Protein AF-A0A952RHU4-F1 (afdb_monomer)

Secondary structure (DSSP, 8-state):
-----------THHHHHHHHHHHHHHHHHGGG---HHHHHHHHHHHHHHHHHHHTT-S-SSHHHHHTTSPP-TTSPTTHHHHHHHHHHHHHHHSPTT--HHHHHHHHHHHHHHHHHHHHHHTTSS-HHHHHHHHHHHHHHHHHHHH-HHHHHHHHHS--SS-SSS-TTT-SS-SPPTT--B-TTSPBPSSPPP---HHHHHHHHHTTT-S--GGGTTPPPPPP----EEE--SSGGG--EEEEEPP-SS-TT--EEEEEEEE-TTS-EEEEEEEGGG--SEETTTTEEPPTTEEEE---TT-SSHHHHHHHH-S--SS-EEEEEEEETT--BPPPPPPEE--HHHHHTTT------

Foldseek 3Di:
DDDDDDDPPDDPVVVVVLVVVLVVVVVVCVV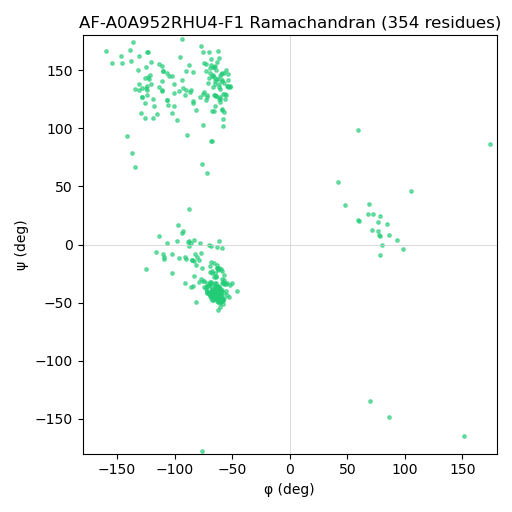VDDDPVVNVVVVVVSVVLVVCVPPPVLPPDLVVQLVPQDQPLVDDPDLVSQLVSQLSSCVRNNDPPQDSLLSSLVSLLVSLLVVQVLCLLLVVDFQQLSVLLNVQSVVLSVVVVVDVVLSCCQRPADDPCSQSAGPVQAPDPNDHRSFRADNNNHGDPDTDDDPGSVVVNVVVVVPPPQFDPQQRNQDFFEAKAQAAKFQDPDLQQFIKGKIFDTDRTGPPWKKKKKKWKADPVRDTDIDIDIQVQWDQPPPPPPDGDDPRMTMHGQGCPDPPVVSVCNSPVDPQFFIKMWMWMATSSRRTYDIHDIDTHHCVSQVVVVDDHDDD

Solvent-accessible surface area (backbone atoms only — not comparable to full-atom values): 20207 Å² total; per-residue (Å²): 142,77,91,87,82,79,76,80,76,87,53,80,67,55,58,59,52,50,50,50,54,53,47,53,49,51,62,63,49,63,82,69,72,72,56,72,69,61,54,53,48,53,50,52,54,52,52,54,52,51,50,48,62,74,68,73,69,56,54,97,41,71,65,69,36,46,72,72,52,74,76,53,70,88,44,67,93,54,73,67,28,52,27,51,37,41,24,48,33,39,70,73,65,44,70,91,85,69,49,74,57,58,32,42,53,54,20,48,44,53,50,51,48,53,54,41,49,45,30,38,76,50,68,77,35,52,51,24,54,45,52,34,26,52,51,33,48,52,52,55,49,49,47,28,74,77,30,68,68,52,34,50,41,70,64,74,45,65,44,88,46,67,66,87,31,37,57,94,63,37,78,36,83,75,46,62,77,86,53,31,38,51,97,41,27,37,72,60,92,71,70,52,94,52,72,57,60,69,59,54,49,57,51,51,70,71,62,76,57,90,51,43,78,43,28,66,88,37,56,65,36,59,74,30,55,47,58,32,51,45,62,58,93,52,59,85,77,12,28,39,38,34,30,37,47,85,78,65,58,41,81,81,33,52,39,36,41,40,34,46,37,35,41,85,88,72,52,65,52,64,40,76,45,48,60,87,66,43,45,79,50,46,81,96,72,86,44,70,58,56,89,68,44,44,32,39,65,39,27,57,83,44,87,49,68,50,42,15,42,69,23,56,57,82,69,72,64,56,34,33,33,28,27,27,34,27,40,29,55,71,40,63,21,51,70,25,66,80,44,57,31,42,67,63,44,24,38,75,73,76,41,88,63,63,94,123

Nearest PDB structures (foldseek):
  5e4e-assembly1_C  TM=6.224E-01  e=5.005E-03  Homo sapiens
  3bpn-assembly1_C  TM=6.081E-01  e=2.240E-02  Homo sapiens
  8avd-assembly1_F  TM=4.837E-01  e=2.115E-02  Mus musculus
  7adi-assembly1_B-2  TM=2.818E-01  e=1.417E-01  Paramagnetospirillum magnetotacticum
  3zrs-assembly1_A  TM=2.241E-01  e=4.740E-02  Paramagnetospirillum magnetotacticum

pLDDT: mean 77.46, std 19.81, range [22.91, 98.31]

Structure (mmCIF, N/CA/C/O backbone):
data_AF-A0A952RHU4-F1
#
_entry.id   AF-A0A952RHU4-F1
#
loop_
_atom_site.group_PDB
_atom_site.id
_atom_site.type_symbol
_atom_site.label_atom_id
_atom_site.label_alt_id
_atom_site.label_comp_id
_atom_site.label_asym_id
_atom_site.label_entity_id
_atom_site.label_seq_id
_atom_site.pdbx_PDB_ins_code
_atom_site.Cartn_x
_atom_site.Cartn_y
_atom_site.Cartn_z
_atom_site.occupancy
_atom_site.B_iso_or_equiv
_atom_site.auth_seq_id
_atom_site.auth_comp_id
_atom_site.auth_asym_id
_atom_site.auth_atom_id
_atom_site.pdbx_PDB_model_num
ATOM 1 N N . MET A 1 1 ? -35.378 19.803 7.972 1.00 26.89 1 MET A N 1
ATOM 2 C CA . MET A 1 1 ? -34.679 21.101 8.090 1.00 26.89 1 MET A CA 1
ATOM 3 C C . MET A 1 1 ? -33.266 20.921 7.575 1.00 26.89 1 MET A C 1
ATOM 5 O O . MET A 1 1 ? -32.398 20.459 8.297 1.00 26.89 1 MET A O 1
ATOM 9 N N . ALA A 1 2 ? -33.115 21.153 6.275 1.00 24.78 2 ALA A N 1
ATOM 10 C CA . ALA A 1 2 ? -31.872 21.085 5.524 1.00 24.78 2 ALA A CA 1
ATOM 11 C C . ALA A 1 2 ? -31.250 22.489 5.427 1.00 24.78 2 ALA A C 1
ATOM 13 O O . ALA A 1 2 ? -31.974 23.471 5.566 1.00 24.78 2 ALA A O 1
ATOM 14 N N . CYS A 1 3 ? -29.952 22.538 5.109 1.00 24.77 3 CYS A N 1
ATOM 15 C CA . CYS A 1 3 ? -29.186 23.710 4.661 1.00 24.77 3 CYS A CA 1
ATOM 16 C C . CYS A 1 3 ? -29.123 24.919 5.610 1.00 24.77 3 CYS A C 1
ATOM 18 O O . CYS A 1 3 ? -29.994 25.778 5.561 1.00 24.77 3 CYS A O 1
ATOM 20 N N . ALA A 1 4 ? -28.028 25.035 6.375 1.00 22.91 4 ALA A N 1
ATOM 21 C CA . ALA A 1 4 ? -27.304 26.295 6.627 1.00 22.91 4 ALA A CA 1
ATOM 22 C C . ALA A 1 4 ? -26.195 26.075 7.674 1.00 22.91 4 ALA A C 1
ATOM 24 O O . ALA A 1 4 ? -26.396 26.321 8.859 1.00 22.91 4 ALA A O 1
ATOM 25 N N . LEU A 1 5 ? -25.007 25.644 7.246 1.00 24.28 5 LEU A N 1
ATOM 26 C CA . LEU A 1 5 ? -23.783 25.963 7.980 1.00 24.28 5 LEU A CA 1
ATOM 27 C C . LEU A 1 5 ? -22.937 26.838 7.063 1.00 24.28 5 LEU A C 1
ATOM 29 O O . LEU A 1 5 ? -22.554 26.464 5.960 1.00 24.28 5 LEU A O 1
ATOM 33 N N . VAL A 1 6 ? -22.832 28.076 7.517 1.00 23.17 6 VAL A N 1
ATOM 34 C CA . VAL A 1 6 ? -22.340 29.269 6.849 1.00 23.17 6 VAL A CA 1
ATOM 35 C C . VAL A 1 6 ? -20.895 29.063 6.397 1.00 23.17 6 VAL A C 1
ATOM 37 O O . VAL A 1 6 ? -19.996 28.953 7.225 1.00 23.17 6 VAL A O 1
ATOM 40 N N . ALA A 1 7 ? -20.665 29.073 5.082 1.00 23.00 7 ALA A N 1
ATOM 41 C CA . ALA A 1 7 ? -19.370 29.453 4.536 1.00 23.00 7 ALA A CA 1
ATOM 42 C C . ALA A 1 7 ? -19.099 30.904 4.975 1.00 23.00 7 ALA A C 1
ATOM 44 O O . ALA A 1 7 ? -19.944 31.771 4.708 1.00 23.00 7 ALA A O 1
ATOM 45 N N . PRO A 1 8 ? -17.990 31.207 5.671 1.00 28.03 8 PRO A N 1
ATOM 46 C CA . PRO A 1 8 ? -17.692 32.582 6.016 1.00 28.03 8 PRO A CA 1
ATOM 47 C C . PRO A 1 8 ? -17.432 33.333 4.710 1.00 28.03 8 PRO A C 1
ATOM 49 O O . PRO A 1 8 ? -16.487 33.044 3.980 1.00 28.03 8 PRO A O 1
ATOM 52 N N . ARG A 1 9 ? -18.303 34.296 4.392 1.00 26.55 9 ARG A N 1
ATOM 53 C CA . ARG A 1 9 ? -18.005 35.311 3.382 1.00 26.55 9 ARG A CA 1
ATOM 54 C C . ARG A 1 9 ? -16.716 35.998 3.829 1.00 26.55 9 ARG A C 1
ATOM 56 O O . ARG A 1 9 ? -16.717 36.645 4.872 1.00 26.55 9 ARG A O 1
ATOM 63 N N . CYS A 1 10 ? -15.633 35.833 3.074 1.00 28.31 10 CYS A N 1
ATOM 64 C CA . CYS A 1 10 ? -14.387 36.560 3.293 1.00 28.31 10 CYS A CA 1
ATOM 65 C C . CYS A 1 10 ? -14.669 38.069 3.207 1.00 28.31 10 CYS A C 1
ATOM 67 O O . CYS A 1 10 ? -14.839 38.612 2.118 1.00 28.31 10 CYS A O 1
ATOM 69 N N . SER A 1 11 ? -14.763 38.742 4.355 1.00 31.52 11 SER A N 1
ATOM 70 C CA . SER A 1 11 ? -14.672 40.199 4.449 1.00 31.52 11 SER A CA 1
ATOM 71 C C . SER A 1 11 ? -13.195 40.594 4.585 1.00 31.52 11 SER A C 1
ATOM 73 O O . SER A 1 11 ? -12.372 39.819 5.081 1.00 31.52 11 SER A O 1
ATOM 75 N N . CYS A 1 12 ? -12.847 41.815 4.169 1.00 33.72 12 CYS A N 1
ATOM 76 C CA . CYS A 1 12 ? -11.486 42.366 4.240 1.00 33.72 12 CYS A CA 1
ATOM 77 C C . CYS A 1 12 ? -10.883 42.437 5.665 1.00 33.72 12 CYS A C 1
ATOM 79 O O . CYS A 1 12 ? -9.719 42.796 5.816 1.00 33.72 12 CYS A O 1
ATOM 81 N N . GLU A 1 13 ? -11.618 42.062 6.717 1.00 36.81 13 GLU A N 1
ATOM 82 C CA . GLU A 1 13 ? -11.078 41.903 8.077 1.00 36.81 13 GLU A CA 1
ATOM 83 C C . GLU A 1 13 ? -10.098 40.715 8.188 1.00 36.81 13 GLU A C 1
ATOM 85 O O . GLU A 1 13 ? -9.183 40.743 9.015 1.00 36.81 13 GLU A O 1
ATOM 90 N N . ALA A 1 14 ? -10.207 39.711 7.306 1.00 43.69 14 ALA A N 1
ATOM 91 C CA . ALA A 1 14 ? -9.306 38.554 7.265 1.00 43.69 14 ALA A CA 1
ATOM 92 C C . ALA A 1 14 ? -7.877 38.900 6.798 1.00 43.69 14 ALA A C 1
ATOM 94 O O . ALA A 1 14 ? -6.925 38.205 7.158 1.00 43.69 14 ALA A O 1
ATOM 95 N N . GLU A 1 15 ? -7.698 39.990 6.044 1.00 39.06 15 GLU A N 1
ATOM 96 C CA . GLU A 1 15 ? -6.378 40.427 5.575 1.00 39.06 15 GLU A CA 1
ATOM 97 C C . GLU A 1 15 ? -5.533 40.991 6.729 1.00 39.06 15 GLU A C 1
ATOM 99 O O . GLU A 1 15 ? -4.351 40.670 6.855 1.00 39.06 15 GLU A O 1
ATOM 104 N N . ASN A 1 16 ? -6.153 41.759 7.631 1.00 43.41 16 ASN A N 1
ATOM 105 C CA . ASN A 1 16 ? -5.493 42.255 8.841 1.00 43.41 16 ASN A CA 1
ATOM 106 C C . ASN A 1 16 ? -5.217 41.121 9.839 1.00 43.41 16 ASN A C 1
ATOM 108 O O . ASN A 1 16 ? -4.155 41.102 10.458 1.00 43.41 16 ASN A O 1
ATOM 112 N N . ALA A 1 17 ? -6.114 40.134 9.942 1.00 45.47 17 ALA A N 1
ATOM 113 C CA . ALA A 1 17 ? -5.900 38.952 10.777 1.00 45.47 17 ALA A CA 1
ATOM 114 C C . ALA A 1 17 ? -4.746 38.067 10.263 1.00 45.47 17 ALA A C 1
ATOM 116 O O . ALA A 1 17 ? -3.900 37.648 11.052 1.00 45.47 17 ALA A O 1
ATOM 117 N N . CYS A 1 18 ? -4.648 37.837 8.947 1.00 41.59 18 CYS A N 1
ATOM 118 C CA . CYS A 1 18 ? -3.522 37.114 8.342 1.00 41.59 18 CYS A CA 1
ATOM 119 C C . CYS A 1 18 ? -2.194 37.862 8.506 1.00 41.59 18 CYS A C 1
ATOM 121 O O . CYS A 1 18 ? -1.186 37.246 8.855 1.00 41.59 18 CYS A O 1
ATOM 123 N N . ARG A 1 19 ? -2.183 39.189 8.316 1.00 45.34 19 ARG A N 1
ATOM 124 C CA . ARG A 1 19 ? -0.990 40.019 8.552 1.00 45.34 19 ARG A CA 1
ATOM 125 C C . ARG A 1 19 ? -0.528 39.942 10.005 1.00 45.34 19 ARG A C 1
ATOM 127 O O . ARG A 1 19 ? 0.671 39.838 10.240 1.00 45.34 19 ARG A O 1
ATOM 134 N N . GLU A 1 20 ? -1.449 39.919 10.966 1.00 48.66 20 GLU A N 1
ATOM 135 C CA . GLU A 1 20 ? -1.093 39.845 12.386 1.00 48.66 20 GLU A CA 1
ATOM 136 C C . GLU A 1 20 ? -0.621 38.441 12.809 1.00 48.66 20 GLU A C 1
ATOM 138 O O . GLU A 1 20 ? 0.272 38.324 13.647 1.00 48.66 20 GLU A O 1
ATOM 143 N N . VAL A 1 21 ? -1.132 37.367 12.193 1.00 50.31 21 VAL A N 1
ATOM 144 C CA . VAL A 1 21 ? -0.627 35.992 12.398 1.00 50.31 21 VAL A CA 1
ATOM 145 C C . VAL A 1 21 ? 0.768 35.810 11.790 1.00 50.31 21 VAL A C 1
ATOM 147 O O . VAL A 1 21 ? 1.651 35.260 12.452 1.00 50.31 21 VAL A O 1
ATOM 150 N N . ALA A 1 22 ? 0.996 36.318 10.575 1.00 47.09 22 ALA A N 1
ATOM 151 C CA . ALA A 1 22 ? 2.312 36.316 9.933 1.00 47.09 22 ALA A CA 1
ATOM 152 C C . ALA A 1 22 ? 3.328 37.147 10.736 1.00 47.09 22 ALA A C 1
ATOM 154 O O . ALA A 1 22 ? 4.449 36.702 10.971 1.00 47.09 22 ALA A O 1
ATOM 155 N N . LYS A 1 23 ? 2.912 38.313 11.244 1.00 45.50 23 LYS A N 1
ATOM 156 C CA . LYS A 1 23 ? 3.723 39.176 12.110 1.00 45.50 23 LYS A CA 1
ATOM 157 C C . LYS A 1 23 ? 4.082 38.503 13.439 1.00 45.50 23 LYS A C 1
ATOM 159 O O . LYS A 1 23 ? 5.249 38.506 13.809 1.00 45.50 23 LYS A O 1
ATOM 164 N N . ARG A 1 24 ? 3.132 37.840 14.110 1.00 51.50 24 ARG A N 1
ATOM 165 C CA . ARG A 1 24 ? 3.396 37.090 15.357 1.00 51.50 24 ARG A CA 1
ATOM 166 C C . ARG A 1 24 ? 4.330 35.894 15.152 1.00 51.50 24 ARG A C 1
ATOM 168 O O . ARG A 1 24 ? 5.119 35.578 16.037 1.00 51.50 24 ARG A O 1
ATOM 175 N N . ARG A 1 25 ? 4.273 35.229 13.992 1.00 47.88 25 ARG A N 1
ATOM 176 C CA . ARG A 1 25 ? 5.221 34.155 13.633 1.00 47.88 25 ARG A CA 1
ATOM 177 C C . ARG A 1 25 ? 6.611 34.693 13.294 1.00 47.88 25 ARG A C 1
ATOM 179 O O . ARG A 1 25 ? 7.596 34.086 13.694 1.00 47.88 25 ARG A O 1
ATOM 186 N N . LEU A 1 26 ? 6.691 35.852 12.641 1.00 41.47 26 LEU A N 1
ATOM 187 C CA . LEU A 1 26 ? 7.935 36.594 12.404 1.00 41.47 26 LEU A CA 1
ATOM 188 C C . LEU A 1 26 ? 8.609 37.046 13.706 1.00 41.47 26 LEU A C 1
ATOM 190 O O . LEU A 1 26 ? 9.823 36.921 13.846 1.00 41.47 26 LEU A O 1
ATOM 194 N N . GLU A 1 27 ? 7.824 37.523 14.672 1.00 44.91 27 GLU A N 1
ATOM 195 C CA . GLU A 1 27 ? 8.304 37.885 16.009 1.00 44.91 27 GLU A CA 1
ATOM 196 C C . GLU A 1 27 ? 8.819 36.653 16.779 1.00 44.91 27 GLU A C 1
ATOM 198 O O . GLU A 1 27 ? 9.845 36.746 17.448 1.00 44.91 27 GLU A O 1
ATOM 203 N N . ALA A 1 28 ? 8.189 35.483 16.609 1.00 42.91 28 ALA A N 1
ATOM 204 C CA . ALA A 1 28 ? 8.627 34.221 17.217 1.00 42.91 28 ALA A CA 1
ATOM 205 C C . ALA A 1 28 ? 9.870 33.585 16.546 1.00 42.91 28 ALA A C 1
ATOM 207 O O . ALA A 1 28 ? 10.670 32.940 17.223 1.00 42.91 28 ALA 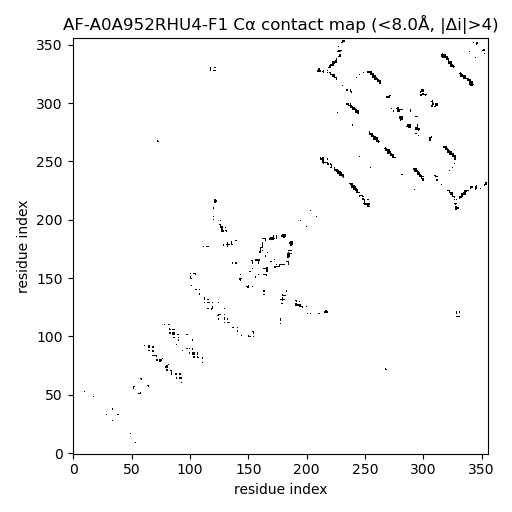A O 1
ATOM 208 N N . ASP A 1 29 ? 10.074 33.767 15.235 1.00 40.16 29 ASP A N 1
ATOM 209 C CA . ASP A 1 29 ? 11.239 33.227 14.504 1.00 40.16 29 ASP A CA 1
ATOM 210 C C . ASP A 1 29 ? 12.502 34.110 14.622 1.00 40.16 29 ASP A C 1
ATOM 212 O O . ASP A 1 29 ? 13.619 33.642 14.369 1.00 40.16 29 ASP A O 1
ATOM 216 N N . CYS A 1 30 ? 12.365 35.360 15.081 1.00 34.88 30 CYS A N 1
ATOM 217 C CA . CYS A 1 30 ? 13.486 36.274 15.342 1.00 34.88 30 CYS A CA 1
ATOM 218 C C . CYS A 1 30 ? 14.454 35.762 16.432 1.00 34.88 30 CYS A C 1
ATOM 220 O O . CYS A 1 30 ? 15.635 36.118 16.429 1.00 34.88 30 CYS A O 1
ATOM 222 N N . GLU A 1 31 ? 14.011 34.862 17.315 1.00 41.09 31 GLU A N 1
ATOM 223 C CA . GLU A 1 31 ? 14.857 34.256 18.354 1.00 41.09 31 GLU A CA 1
ATOM 224 C C . GLU A 1 31 ? 15.769 33.127 17.829 1.00 41.09 31 GLU A C 1
ATOM 226 O O . GLU A 1 31 ? 16.729 32.750 18.502 1.00 41.09 31 GLU A O 1
ATOM 231 N N . ARG A 1 32 ? 15.538 32.611 16.608 1.00 47.47 32 ARG A N 1
ATOM 232 C CA . ARG A 1 32 ? 16.270 31.452 16.042 1.00 47.47 32 ARG A CA 1
ATOM 233 C C . ARG A 1 32 ? 17.290 31.785 14.943 1.00 47.47 32 ARG A C 1
ATOM 235 O O . ARG A 1 32 ? 17.927 30.874 14.421 1.00 47.47 32 ARG A O 1
ATOM 242 N N . ARG A 1 33 ? 17.466 33.068 14.597 1.00 38.97 33 ARG A N 1
ATOM 243 C CA . ARG A 1 33 ? 18.458 33.603 13.626 1.00 38.97 33 ARG A CA 1
ATOM 244 C C . ARG A 1 33 ? 18.652 32.797 12.310 1.00 38.97 33 ARG A C 1
ATOM 246 O O . ARG A 1 33 ? 19.792 32.476 11.965 1.00 38.97 33 ARG A O 1
ATOM 253 N N . PRO A 1 34 ? 17.606 32.490 11.521 1.00 47.72 34 PRO A N 1
ATOM 254 C CA . PRO A 1 34 ? 17.795 32.019 10.145 1.00 47.72 34 PRO A CA 1
ATOM 255 C C . PRO A 1 34 ? 18.348 33.136 9.232 1.00 47.72 34 PRO A C 1
ATOM 257 O O . PRO A 1 34 ? 18.234 34.323 9.542 1.00 47.72 34 PRO A O 1
ATOM 260 N N . SER A 1 35 ? 18.948 32.779 8.087 1.00 47.94 35 SER A N 1
ATOM 261 C CA . SER A 1 35 ? 19.432 33.778 7.117 1.00 47.94 35 SER A CA 1
ATOM 262 C C . SER A 1 35 ? 18.262 34.569 6.507 1.00 47.94 35 SER A C 1
ATOM 264 O O . SER A 1 35 ? 17.195 34.010 6.237 1.00 47.94 35 SER A O 1
ATOM 266 N N . ILE A 1 36 ? 18.479 35.865 6.245 1.00 40.84 36 ILE A N 1
ATOM 267 C CA . ILE A 1 36 ? 17.493 36.792 5.653 1.00 40.84 36 ILE A CA 1
ATOM 268 C C . ILE A 1 36 ? 16.847 36.229 4.375 1.00 40.84 36 ILE A C 1
ATOM 270 O O . ILE A 1 36 ? 15.666 36.455 4.124 1.00 40.84 36 ILE A O 1
ATOM 274 N N . THR A 1 37 ? 17.588 35.445 3.591 1.00 39.44 37 THR A N 1
ATOM 275 C CA . THR A 1 37 ? 17.114 34.854 2.333 1.00 39.44 37 THR A CA 1
ATOM 276 C C . THR A 1 37 ? 16.101 33.727 2.559 1.00 39.44 37 THR A C 1
ATOM 278 O O . THR A 1 37 ? 15.145 33.595 1.798 1.00 39.44 37 THR A O 1
ATOM 281 N N . VAL A 1 38 ? 16.273 32.931 3.620 1.00 51.00 38 VAL A N 1
ATOM 282 C CA . VAL A 1 38 ? 15.351 31.840 3.988 1.00 51.00 38 VAL A CA 1
ATOM 283 C C . VAL A 1 38 ? 14.042 32.407 4.530 1.00 51.00 38 VAL A C 1
ATOM 285 O O . VAL A 1 38 ? 12.963 31.928 4.178 1.00 51.00 38 VAL A O 1
ATOM 288 N N . LEU A 1 39 ? 14.141 33.465 5.339 1.00 43.00 39 LEU A N 1
ATOM 289 C CA . LEU A 1 39 ? 12.987 34.174 5.880 1.00 43.00 39 LEU A CA 1
ATOM 290 C C . LEU A 1 39 ? 12.181 34.847 4.754 1.00 43.00 39 LEU A C 1
ATOM 292 O O . LEU A 1 39 ? 10.971 34.667 4.673 1.00 43.00 39 LEU A O 1
ATOM 296 N N . ALA A 1 40 ? 12.854 35.530 3.821 1.00 39.69 40 ALA A N 1
ATOM 297 C CA . ALA A 1 40 ? 12.210 36.182 2.679 1.00 39.69 40 ALA A CA 1
ATOM 298 C C . ALA A 1 40 ? 11.493 35.193 1.742 1.00 39.69 40 ALA A C 1
ATOM 300 O O . ALA A 1 40 ? 10.404 35.498 1.257 1.00 39.69 40 ALA A O 1
ATOM 301 N N . ARG A 1 41 ? 12.058 33.996 1.518 1.00 50.53 41 ARG A N 1
ATOM 302 C CA . ARG A 1 41 ? 11.418 32.959 0.692 1.00 50.53 41 ARG A CA 1
ATOM 303 C C . ARG A 1 41 ? 10.161 32.394 1.354 1.00 50.53 41 ARG A C 1
ATOM 305 O O . ARG A 1 41 ? 9.134 32.300 0.694 1.00 50.53 41 ARG A O 1
ATOM 312 N N . ARG A 1 42 ? 10.213 32.095 2.657 1.00 49.78 42 ARG A N 1
ATOM 313 C CA . ARG A 1 42 ? 9.041 31.625 3.418 1.00 49.78 42 ARG A CA 1
ATOM 314 C C . ARG A 1 42 ? 7.920 32.657 3.460 1.00 49.78 42 ARG A C 1
ATOM 316 O O . ARG A 1 42 ? 6.763 32.298 3.288 1.00 49.78 42 ARG A O 1
ATOM 323 N N . ILE A 1 43 ? 8.262 33.934 3.629 1.00 47.19 43 ILE A N 1
ATOM 324 C CA . ILE A 1 43 ? 7.283 35.026 3.584 1.00 47.19 43 ILE A CA 1
ATOM 325 C C . ILE A 1 43 ? 6.651 35.117 2.191 1.00 47.19 43 ILE A C 1
ATOM 327 O O . ILE A 1 43 ? 5.439 35.261 2.087 1.00 47.19 43 ILE A O 1
ATOM 331 N N . ALA A 1 44 ? 7.436 35.001 1.116 1.00 47.00 44 ALA A N 1
ATOM 332 C CA . ALA A 1 44 ? 6.902 35.016 -0.246 1.00 47.00 44 ALA A CA 1
ATOM 333 C C . ALA A 1 44 ? 5.978 33.813 -0.530 1.00 47.00 44 ALA A C 1
ATOM 335 O O . ALA A 1 44 ? 4.927 33.987 -1.143 1.00 47.00 44 ALA A O 1
ATOM 336 N N . GLU A 1 45 ? 6.333 32.621 -0.039 1.00 53.56 45 GLU A N 1
ATOM 337 C CA . GLU A 1 45 ? 5.522 31.398 -0.141 1.00 53.56 45 GLU A CA 1
ATOM 338 C C . GLU A 1 45 ? 4.200 31.520 0.649 1.00 53.56 45 GLU A C 1
ATOM 340 O O . GLU A 1 45 ? 3.137 31.206 0.115 1.00 53.56 45 GLU A O 1
ATOM 345 N N . GLU A 1 46 ? 4.228 32.043 1.882 1.00 49.25 46 GLU A N 1
ATOM 346 C CA . GLU A 1 46 ? 3.020 32.250 2.700 1.00 49.25 46 GLU A CA 1
ATOM 347 C C . GLU A 1 46 ? 2.120 33.381 2.166 1.00 49.25 46 GLU A C 1
ATOM 349 O O . GLU A 1 46 ? 0.891 33.279 2.224 1.00 49.25 46 GLU A O 1
ATOM 354 N N . VAL A 1 47 ? 2.702 34.447 1.605 1.00 47.66 47 VAL A N 1
ATOM 355 C CA . VAL A 1 47 ? 1.948 35.556 0.996 1.00 47.66 47 VAL A CA 1
ATOM 356 C C . VAL A 1 47 ? 1.244 35.107 -0.285 1.00 47.66 47 VAL A C 1
ATOM 358 O O . VAL A 1 47 ? 0.082 35.463 -0.488 1.00 47.66 47 VAL A O 1
ATOM 361 N N . GLU A 1 48 ? 1.888 34.294 -1.126 1.00 49.31 48 GLU A N 1
ATOM 362 C CA . GLU A 1 48 ? 1.253 33.756 -2.336 1.00 49.31 48 GLU A CA 1
ATOM 363 C C . GLU A 1 48 ? 0.188 32.693 -1.992 1.00 49.31 48 GLU A C 1
ATOM 365 O O . GLU A 1 48 ? -0.878 32.661 -2.610 1.00 49.31 48 GLU A O 1
ATOM 370 N N . HIS A 1 49 ? 0.397 31.912 -0.923 1.00 47.09 49 HIS A N 1
ATOM 371 C CA . HIS A 1 49 ? -0.609 31.005 -0.358 1.00 47.09 49 HIS A CA 1
ATOM 372 C C . HIS A 1 49 ? -1.864 31.759 0.127 1.00 47.09 49 HIS A C 1
ATOM 374 O O . HIS A 1 49 ? -2.985 31.398 -0.237 1.00 47.09 49 HIS A O 1
ATOM 380 N N . CYS A 1 50 ? -1.698 32.874 0.849 1.00 40.19 50 CYS A N 1
ATOM 381 C CA . CYS A 1 50 ? -2.817 33.737 1.257 1.00 40.19 50 CYS A CA 1
ATOM 382 C C . CYS A 1 50 ? -3.534 34.380 0.057 1.00 40.19 50 CYS A C 1
ATOM 384 O O . CYS A 1 50 ? -4.749 34.585 0.077 1.00 40.19 50 CYS A O 1
ATOM 386 N N . ARG A 1 51 ? -2.799 34.680 -1.019 1.00 42.66 51 ARG A N 1
ATOM 387 C CA . ARG A 1 51 ? -3.343 35.301 -2.234 1.00 42.66 51 ARG A CA 1
ATOM 388 C C . ARG A 1 51 ? -4.301 34.383 -2.993 1.00 42.66 51 ARG A C 1
ATOM 390 O O . ARG A 1 51 ? -5.270 34.880 -3.565 1.00 42.66 51 ARG A O 1
ATOM 397 N N . HIS A 1 52 ? -4.058 33.072 -2.983 1.00 45.88 52 HIS A N 1
ATOM 398 C CA . HIS A 1 52 ? -4.953 32.084 -3.592 1.00 45.88 52 HIS A CA 1
ATOM 399 C C . HIS A 1 52 ? -6.242 31.874 -2.794 1.00 45.88 52 HIS A C 1
ATOM 401 O O . HIS A 1 52 ? -7.313 31.776 -3.391 1.00 45.88 52 HIS A O 1
ATOM 407 N N . VAL A 1 53 ? -6.160 31.882 -1.463 1.00 43.00 53 VAL A N 1
ATOM 408 C CA . VAL A 1 53 ? -7.329 31.743 -0.580 1.00 43.00 53 VAL A CA 1
ATOM 409 C C . VAL A 1 53 ? -8.257 32.964 -0.684 1.00 43.00 53 VAL A C 1
ATOM 411 O O . VAL A 1 53 ? -9.476 32.816 -0.721 1.00 43.00 53 VAL A O 1
ATOM 414 N N . CYS A 1 54 ? -7.703 34.176 -0.810 1.00 37.34 54 CYS A N 1
ATOM 415 C CA . CYS A 1 54 ? -8.482 35.421 -0.806 1.00 37.34 54 CYS A CA 1
ATOM 416 C C . CYS A 1 54 ? -9.073 35.838 -2.168 1.00 37.34 54 CYS A C 1
ATOM 418 O O . CYS A 1 54 ? -9.927 36.722 -2.204 1.00 37.34 54 CYS A O 1
ATOM 420 N N . LYS A 1 55 ? -8.651 35.241 -3.292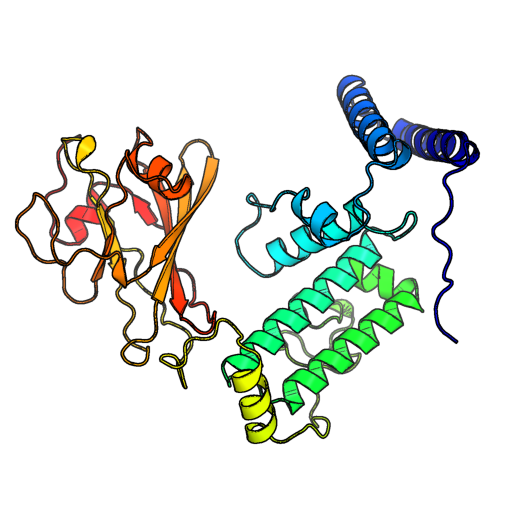 1.00 38.84 55 LYS A N 1
ATOM 421 C CA . LYS A 1 55 ? -9.134 35.615 -4.639 1.00 38.84 55 LYS A CA 1
ATOM 422 C C . LYS A 1 55 ? -10.432 34.931 -5.085 1.00 38.84 55 LYS A C 1
ATOM 424 O O . LYS A 1 55 ? -10.894 35.200 -6.186 1.00 38.84 55 LYS A O 1
ATOM 429 N N . GLY A 1 56 ? -11.041 34.089 -4.248 1.00 41.03 56 GLY A N 1
ATOM 430 C CA . GLY A 1 56 ? -12.273 33.378 -4.616 1.00 41.03 56 GLY A CA 1
ATOM 431 C C . GLY A 1 56 ? -12.059 32.190 -5.563 1.00 41.03 56 GLY A C 1
ATOM 432 O O . GLY A 1 56 ? -13.036 31.639 -6.054 1.00 41.03 56 GLY A O 1
ATOM 433 N N . ASP A 1 57 ? -10.808 31.761 -5.765 1.00 42.06 57 ASP A N 1
ATOM 434 C CA . ASP A 1 57 ? -10.436 30.553 -6.524 1.00 42.06 57 ASP A CA 1
ATOM 435 C C . ASP A 1 57 ? -10.284 29.307 -5.627 1.00 42.06 57 ASP A C 1
ATOM 437 O O . ASP A 1 57 ? -9.746 28.279 -6.062 1.00 42.06 57 ASP A O 1
ATOM 441 N N . ALA A 1 58 ? -10.722 29.386 -4.363 1.00 45.09 58 ALA A N 1
ATOM 442 C CA . ALA A 1 58 ? -10.870 28.206 -3.523 1.00 45.09 58 ALA A CA 1
ATOM 443 C C . ALA A 1 58 ? -11.853 27.269 -4.241 1.00 45.09 58 ALA A C 1
ATOM 445 O O . ALA A 1 58 ? -12.996 27.674 -4.474 1.00 45.09 58 ALA A O 1
ATOM 446 N N . PRO A 1 59 ? -11.428 26.066 -4.663 1.00 46.22 59 PRO A N 1
ATOM 447 C CA . PRO A 1 59 ? -12.316 25.168 -5.375 1.00 46.22 59 PRO A CA 1
ATOM 448 C C . PRO A 1 59 ? -13.539 24.926 -4.498 1.00 46.22 59 PRO A C 1
ATOM 450 O O . PRO A 1 59 ? -13.404 24.549 -3.338 1.00 46.22 59 PRO A O 1
ATOM 453 N N . SER A 1 60 ? -14.732 25.172 -5.036 1.00 52.22 60 SER A N 1
ATOM 454 C CA . SER A 1 60 ? -15.998 24.969 -4.322 1.00 52.22 60 SER A CA 1
ATOM 455 C C . SER A 1 60 ? -16.247 23.504 -3.941 1.00 52.22 60 SER A C 1
ATOM 457 O O . SER A 1 60 ? -17.261 23.200 -3.320 1.00 52.22 60 SER A O 1
ATOM 459 N N . ASP A 1 61 ? -15.340 22.612 -4.337 1.00 67.88 61 ASP A N 1
ATOM 460 C CA . ASP A 1 61 ? -15.362 21.182 -4.108 1.00 67.88 61 ASP A CA 1
ATOM 461 C C . ASP A 1 61 ? -13.975 20.699 -3.649 1.00 67.88 61 ASP A C 1
ATOM 463 O O . ASP A 1 61 ? -12.942 21.060 -4.224 1.00 67.88 61 ASP A O 1
ATOM 467 N N . LEU A 1 62 ? -13.972 19.868 -2.606 1.00 67.00 62 LEU A N 1
ATOM 468 C CA . LEU A 1 62 ? -12.785 19.267 -2.007 1.00 67.00 62 LEU A CA 1
ATOM 469 C C . LEU A 1 62 ? -11.982 18.467 -3.040 1.00 67.00 62 LEU A C 1
ATOM 471 O O . LEU A 1 62 ? -10.755 18.471 -2.984 1.00 67.00 62 LEU A O 1
ATOM 475 N N . GLU A 1 63 ? -12.656 17.838 -4.006 1.00 66.50 63 GLU A N 1
ATOM 476 C CA . GLU A 1 63 ? -12.014 17.054 -5.066 1.00 66.50 63 GLU A CA 1
ATOM 477 C C . GLU A 1 63 ? -11.107 17.923 -5.953 1.00 66.50 63 GLU A C 1
ATOM 479 O O . GLU A 1 63 ? -9.926 17.622 -6.144 1.00 66.50 63 GLU A O 1
ATOM 484 N N . ALA A 1 64 ? -11.617 19.066 -6.416 1.00 70.19 64 ALA A N 1
ATOM 485 C CA . ALA A 1 64 ? -10.862 20.018 -7.231 1.00 70.19 64 ALA A CA 1
ATOM 486 C C . ALA A 1 64 ? -9.743 20.736 -6.448 1.00 70.19 64 ALA A C 1
ATOM 488 O O . ALA A 1 64 ? -8.825 21.310 -7.039 1.00 70.19 64 ALA A O 1
ATOM 489 N N . CYS A 1 65 ? -9.813 20.729 -5.115 1.00 74.88 65 CYS A N 1
ATOM 490 C CA . CYS A 1 65 ? -8.725 21.186 -4.260 1.00 74.88 65 CYS A CA 1
ATOM 491 C C . CYS A 1 65 ? -7.653 20.111 -4.080 1.00 74.88 65 CYS A C 1
ATOM 493 O O . CYS A 1 65 ? -6.475 20.379 -4.324 1.00 74.88 65 CYS A O 1
ATOM 495 N N . ALA A 1 66 ? -8.050 18.886 -3.731 1.00 75.25 66 ALA A N 1
ATOM 496 C CA . ALA A 1 66 ? -7.141 17.759 -3.558 1.00 75.25 66 ALA A CA 1
ATOM 497 C C . ALA A 1 66 ? -6.347 17.462 -4.842 1.00 75.25 66 ALA A C 1
ATOM 499 O O . ALA A 1 66 ? -5.164 17.136 -4.767 1.00 75.25 66 ALA A O 1
ATOM 500 N N . SER A 1 67 ? -6.940 17.681 -6.023 1.00 75.00 67 SER A N 1
ATOM 501 C CA . SER A 1 67 ? -6.253 17.521 -7.313 1.00 75.00 67 SER A CA 1
ATOM 502 C C . SER A 1 67 ? -5.071 18.479 -7.521 1.00 75.00 67 SER A C 1
ATOM 504 O O . SER A 1 67 ? -4.255 18.255 -8.413 1.00 75.00 67 SER A O 1
ATOM 506 N N . LYS A 1 68 ? -4.979 19.564 -6.741 1.00 79.81 68 LYS A N 1
ATOM 507 C CA . LYS A 1 68 ? -3.860 20.521 -6.771 1.00 79.81 68 LYS A CA 1
ATOM 508 C C . LYS A 1 68 ? -2.746 20.156 -5.785 1.00 79.81 68 LYS A C 1
ATOM 510 O O . LYS A 1 68 ? -1.673 20.754 -5.844 1.00 79.81 68 LYS A O 1
ATOM 515 N N . VAL A 1 69 ? -2.984 19.203 -4.885 1.00 78.88 69 VAL A N 1
ATOM 516 C CA . VAL A 1 69 ? -2.013 18.784 -3.871 1.00 78.88 69 VAL A CA 1
ATOM 517 C C . VAL A 1 69 ? -1.060 17.757 -4.488 1.00 78.88 69 VAL A C 1
ATOM 519 O O . VAL A 1 69 ? -1.517 16.719 -4.976 1.00 78.88 69 VAL A O 1
ATOM 522 N N . PRO A 1 70 ? 0.260 18.011 -4.496 1.00 79.06 70 PRO A N 1
ATOM 523 C CA . PRO A 1 70 ? 1.219 17.074 -5.059 1.00 79.06 70 PRO A CA 1
ATOM 524 C C . PRO A 1 70 ? 1.352 15.824 -4.183 1.00 79.06 70 PRO A C 1
ATOM 526 O O . PRO A 1 70 ? 1.357 15.891 -2.955 1.00 79.06 70 PRO A O 1
ATOM 529 N N . ILE A 1 71 ? 1.516 14.668 -4.824 1.00 77.75 71 ILE A N 1
ATOM 530 C CA . ILE A 1 71 ? 1.828 13.415 -4.131 1.00 77.75 71 ILE A CA 1
ATOM 531 C C . ILE A 1 71 ? 3.273 13.476 -3.615 1.00 77.75 71 ILE A C 1
ATOM 533 O O . ILE A 1 71 ? 4.178 13.896 -4.335 1.00 77.75 71 ILE A O 1
ATOM 537 N N . ARG A 1 72 ? 3.500 12.991 -2.389 1.00 78.50 72 ARG A N 1
ATOM 538 C CA . ARG A 1 72 ? 4.806 12.954 -1.706 1.00 78.50 72 ARG A CA 1
ATOM 539 C C . ARG A 1 72 ? 5.718 11.850 -2.238 1.00 78.50 72 ARG A C 1
ATOM 541 O O . ARG A 1 72 ? 5.944 10.828 -1.589 1.00 78.50 72 ARG A O 1
ATOM 548 N N . THR A 1 73 ? 6.192 12.017 -3.469 1.00 78.56 73 THR A N 1
ATOM 549 C CA . THR A 1 73 ? 7.016 11.024 -4.176 1.00 78.56 73 THR A CA 1
ATOM 550 C C . THR A 1 73 ? 8.363 10.750 -3.510 1.00 78.56 73 THR A C 1
ATOM 552 O O . THR A 1 73 ? 8.940 9.694 -3.744 1.00 78.56 73 THR A O 1
ATOM 555 N N . GLU A 1 74 ? 8.846 11.661 -2.669 1.00 82.94 74 GLU A N 1
ATOM 556 C CA . GLU A 1 74 ? 10.084 11.519 -1.905 1.00 82.94 74 GLU A CA 1
ATOM 557 C C . GLU A 1 74 ? 9.965 10.582 -0.690 1.00 82.94 74 GLU A C 1
ATOM 559 O O . GLU A 1 74 ? 10.973 10.067 -0.213 1.00 82.94 74 GLU A O 1
ATOM 564 N N . LEU A 1 75 ? 8.750 10.326 -0.192 1.00 75.81 75 LEU A N 1
ATOM 565 C CA . LEU A 1 75 ? 8.512 9.319 0.849 1.00 75.81 75 LEU A CA 1
ATOM 566 C C . LEU A 1 75 ? 8.368 7.938 0.208 1.00 75.81 75 LEU A C 1
ATOM 568 O O . LEU A 1 75 ? 7.822 7.873 -0.885 1.00 75.81 75 LEU A O 1
ATOM 572 N N . PRO A 1 76 ? 8.755 6.815 0.834 1.00 75.94 76 PRO A N 1
ATOM 573 C CA . PRO A 1 76 ? 8.506 5.477 0.289 1.00 75.94 76 PRO A CA 1
ATOM 574 C C . PRO A 1 76 ? 7.012 5.186 0.085 1.00 75.94 76 PRO A C 1
ATOM 576 O O . PRO A 1 76 ? 6.169 5.633 0.857 1.00 75.94 76 PRO A O 1
ATOM 579 N N . ALA A 1 77 ? 6.659 4.402 -0.937 1.00 70.12 77 ALA A N 1
ATOM 580 C CA . ALA A 1 77 ? 5.264 4.027 -1.163 1.00 70.12 77 ALA A CA 1
ATOM 581 C C . ALA A 1 77 ? 4.737 3.175 0.002 1.00 70.12 77 ALA A C 1
ATOM 583 O O . ALA A 1 77 ? 5.321 2.139 0.326 1.00 70.12 77 ALA A O 1
ATOM 584 N N . GLY A 1 78 ? 3.605 3.566 0.587 1.00 78.69 78 GLY A N 1
ATOM 585 C CA . GLY A 1 78 ? 3.001 2.861 1.714 1.00 78.69 78 GLY A CA 1
ATOM 586 C C . GLY A 1 78 ? 2.193 3.785 2.620 1.00 78.69 78 GLY A C 1
ATOM 587 O O . GLY A 1 78 ? 1.874 4.913 2.246 1.00 78.69 78 GLY A O 1
ATOM 588 N N . LYS A 1 79 ? 1.889 3.283 3.822 1.00 84.94 79 LYS A N 1
ATOM 589 C CA . LYS A 1 79 ? 1.040 3.933 4.832 1.00 84.94 79 LYS A CA 1
ATOM 590 C C . LYS A 1 79 ? 1.492 5.362 5.151 1.00 84.94 79 LYS A C 1
ATOM 592 O O . LYS A 1 79 ? 0.676 6.272 5.176 1.00 84.94 79 LYS A O 1
ATOM 597 N N . GLU A 1 80 ? 2.794 5.575 5.331 1.00 88.38 80 GLU A N 1
ATOM 598 C CA . GLU A 1 80 ? 3.345 6.884 5.698 1.00 88.38 80 GLU A CA 1
ATOM 599 C C . GLU A 1 80 ? 3.200 7.937 4.590 1.00 88.38 80 GLU A C 1
ATOM 601 O O . GLU A 1 80 ? 2.805 9.067 4.873 1.00 88.38 80 GLU A O 1
ATOM 606 N N . ARG A 1 81 ? 3.441 7.565 3.323 1.00 89.25 81 ARG A N 1
ATOM 607 C CA . ARG A 1 81 ? 3.215 8.462 2.179 1.00 89.25 81 ARG A CA 1
ATOM 608 C C . ARG A 1 81 ? 1.744 8.849 2.062 1.00 89.25 81 ARG A C 1
ATOM 610 O O . ARG A 1 81 ? 1.454 10.010 1.801 1.00 89.25 81 ARG A O 1
ATOM 617 N N . GLU A 1 82 ? 0.836 7.899 2.272 1.00 89.50 82 GLU A N 1
ATOM 618 C CA . GLU A 1 82 ? -0.604 8.163 2.220 1.00 89.50 82 GLU A CA 1
ATOM 619 C C . GLU A 1 82 ? -1.046 9.099 3.355 1.00 89.50 82 GLU A C 1
ATOM 621 O O . GLU A 1 82 ? -1.762 10.067 3.114 1.00 89.50 82 GLU A O 1
ATOM 626 N N . ILE A 1 83 ? -0.553 8.878 4.581 1.00 91.56 83 ILE A N 1
ATOM 627 C CA . ILE A 1 83 ? -0.803 9.785 5.710 1.00 91.56 83 ILE A CA 1
ATOM 628 C C . ILE A 1 83 ? -0.295 11.189 5.376 1.00 91.56 83 ILE A C 1
ATOM 630 O O . ILE A 1 83 ? -1.024 12.158 5.562 1.00 91.56 83 ILE A O 1
ATOM 634 N N . ALA A 1 84 ? 0.936 11.313 4.872 1.00 90.94 84 ALA A N 1
ATOM 635 C CA . ALA A 1 84 ? 1.511 12.605 4.511 1.00 90.94 84 ALA A CA 1
ATOM 636 C C . ALA A 1 84 ? 0.699 13.310 3.415 1.00 90.94 84 ALA A C 1
ATOM 638 O O . ALA A 1 84 ? 0.418 14.499 3.532 1.00 90.94 84 ALA A O 1
ATOM 639 N N . TYR A 1 85 ? 0.257 12.570 2.396 1.00 89.69 85 TYR A N 1
ATOM 640 C CA . TYR A 1 85 ? -0.584 13.110 1.332 1.00 89.69 85 TYR A CA 1
ATOM 641 C C . TYR A 1 85 ? -1.929 13.625 1.864 1.00 89.69 85 TYR A C 1
ATOM 643 O O . TYR A 1 85 ? -2.337 14.740 1.544 1.00 89.69 85 TYR A O 1
ATOM 651 N N . GLN A 1 86 ? -2.588 12.872 2.748 1.00 90.25 86 GLN A N 1
ATOM 652 C CA . GLN A 1 86 ? -3.835 13.319 3.371 1.00 90.25 86 GLN A CA 1
ATOM 653 C C . GLN A 1 86 ? -3.642 14.494 4.336 1.00 90.25 86 GLN A C 1
ATOM 655 O O . GLN A 1 86 ? -4.517 15.355 4.424 1.00 90.25 86 GLN A O 1
ATOM 660 N N . VAL A 1 87 ? -2.499 14.579 5.024 1.00 90.31 87 VAL A N 1
ATOM 661 C CA . VAL A 1 87 ? -2.129 15.764 5.815 1.00 90.31 87 VAL A CA 1
ATOM 662 C C . VAL A 1 87 ? -1.992 16.989 4.919 1.00 90.31 87 VAL A C 1
ATOM 664 O O . VAL A 1 87 ? -2.505 18.049 5.270 1.00 90.31 87 VAL A O 1
ATOM 667 N N . ASP A 1 88 ? -1.345 16.855 3.763 1.00 88.12 88 ASP A N 1
ATOM 668 C CA . ASP A 1 88 ? -1.186 17.959 2.819 1.00 88.12 88 ASP A CA 1
ATOM 669 C C . ASP A 1 88 ? -2.537 18.396 2.235 1.00 88.12 88 ASP A C 1
ATOM 671 O O . ASP A 1 88 ? -2.798 19.596 2.165 1.00 88.12 88 ASP A O 1
ATOM 675 N N . ILE A 1 89 ? -3.447 17.456 1.940 1.00 85.56 89 ILE A N 1
ATOM 676 C CA . ILE A 1 89 ? -4.842 17.777 1.594 1.00 85.56 89 ILE A CA 1
ATOM 677 C C . ILE A 1 89 ? -5.530 18.520 2.741 1.00 85.56 89 ILE A C 1
ATOM 679 O O . ILE A 1 89 ? -6.133 19.562 2.509 1.00 85.56 89 ILE A O 1
ATOM 683 N N . GLY A 1 90 ? -5.428 18.039 3.981 1.00 84.44 90 GLY A N 1
ATOM 684 C CA . GLY A 1 90 ? -6.042 18.694 5.139 1.00 84.44 90 GLY A CA 1
ATOM 685 C C . GLY A 1 90 ? -5.489 20.097 5.403 1.00 84.44 90 GLY A C 1
ATOM 686 O O . GLY A 1 90 ? -6.237 21.000 5.765 1.00 84.44 90 GLY A O 1
ATOM 687 N N . ASN A 1 91 ? -4.192 20.312 5.184 1.00 83.19 91 ASN A N 1
ATOM 688 C CA . ASN A 1 91 ? -3.553 21.618 5.347 1.00 83.19 91 ASN A CA 1
ATOM 689 C C . ASN A 1 91 ? -3.899 22.581 4.204 1.00 83.19 91 ASN A C 1
ATOM 691 O O . ASN A 1 91 ? -4.035 23.777 4.442 1.00 83.19 91 ASN A O 1
ATOM 695 N N . TYR A 1 92 ? -4.013 22.074 2.975 1.00 81.62 92 TYR A N 1
ATOM 696 C CA . TYR A 1 92 ? -4.244 22.890 1.783 1.00 81.62 92 TYR A CA 1
ATOM 697 C C . TYR A 1 92 ? -5.731 23.176 1.534 1.00 81.62 92 TYR A C 1
ATOM 699 O O . TYR A 1 92 ? -6.087 24.273 1.110 1.00 81.62 92 TYR A O 1
ATOM 707 N N . CYS A 1 93 ? -6.598 22.202 1.812 1.00 81.62 93 CYS A N 1
ATOM 708 C CA . CYS A 1 93 ? -8.034 22.247 1.528 1.00 81.62 93 CYS A CA 1
ATOM 709 C C . CYS A 1 93 ? -8.913 22.385 2.776 1.00 81.62 93 CYS A C 1
ATOM 711 O O . CYS A 1 93 ? -10.123 22.573 2.649 1.00 81.62 93 CYS A O 1
ATOM 713 N N . GLY A 1 94 ? -8.346 22.241 3.976 1.00 71.75 94 GLY A N 1
ATOM 714 C CA . GLY A 1 94 ? -9.091 22.310 5.230 1.00 71.75 94 GLY A CA 1
ATOM 715 C C . GLY A 1 94 ? -9.479 23.730 5.642 1.00 71.75 94 GLY A C 1
ATOM 716 O O . GLY A 1 94 ? -8.969 24.729 5.134 1.00 71.75 94 GLY A O 1
ATOM 717 N N . ALA A 1 95 ? -10.395 23.819 6.609 1.00 64.75 95 ALA A N 1
ATOM 718 C CA . ALA A 1 95 ? -10.800 25.093 7.190 1.00 64.75 95 ALA A CA 1
ATOM 719 C C . ALA A 1 95 ? -9.641 25.749 7.977 1.00 64.75 95 ALA A C 1
ATOM 721 O O . ALA A 1 95 ? -8.868 25.044 8.637 1.00 64.75 95 ALA A O 1
ATOM 722 N N . PRO A 1 96 ? -9.534 27.092 7.982 1.00 61.53 96 PRO A N 1
ATOM 723 C CA . PRO A 1 96 ? -8.555 27.797 8.805 1.00 61.53 96 PRO A CA 1
ATOM 724 C C . PRO A 1 96 ? -8.677 27.410 10.286 1.00 61.53 96 PRO A C 1
ATOM 726 O O . PRO A 1 96 ? -9.778 27.364 10.830 1.00 61.53 96 PRO A O 1
ATOM 729 N N . GLY A 1 97 ? -7.544 27.172 10.953 1.00 65.62 97 GLY A N 1
ATOM 730 C CA . GLY A 1 97 ? -7.491 26.909 12.398 1.00 65.62 97 GLY A CA 1
ATOM 731 C C . GLY A 1 97 ? -7.411 25.436 12.809 1.00 65.62 97 GLY A C 1
ATOM 732 O O . GLY A 1 97 ? -7.229 25.163 13.995 1.00 65.62 97 GLY A O 1
ATOM 733 N N . VAL A 1 98 ? -7.470 24.485 11.870 1.00 70.19 98 VAL A N 1
ATOM 734 C CA . VAL A 1 98 ? -7.166 23.077 12.174 1.00 70.19 98 VAL A CA 1
ATOM 735 C C . VAL A 1 98 ? -5.661 22.919 12.395 1.00 70.19 98 VAL A C 1
ATOM 737 O O . VAL A 1 98 ? -4.844 23.376 11.594 1.00 70.19 98 VAL A O 1
ATOM 740 N N . SER A 1 99 ? -5.270 22.297 13.510 1.00 79.75 99 SER A N 1
ATOM 741 C CA . SER A 1 99 ? -3.854 22.089 13.813 1.00 79.75 99 SER A CA 1
ATOM 742 C C . SER A 1 99 ? -3.246 21.011 12.906 1.00 79.75 99 SER A C 1
ATOM 744 O O . SER A 1 99 ? -3.913 20.042 12.543 1.00 79.75 99 SER A O 1
ATOM 746 N N . SER A 1 100 ? -1.948 21.128 12.600 1.00 81.75 100 SER A N 1
ATOM 747 C CA . SER A 1 100 ? -1.209 20.086 11.861 1.00 81.75 100 SER A CA 1
ATOM 748 C C . SER A 1 100 ? -1.306 18.713 12.551 1.00 81.75 100 SER A C 1
ATOM 750 O O . SER A 1 100 ? -1.437 17.684 11.892 1.00 81.75 100 SER A O 1
ATOM 752 N N . CYS A 1 101 ? -1.349 18.701 13.889 1.00 87.69 101 CYS A N 1
ATOM 753 C CA . CYS A 1 101 ? -1.578 17.496 14.685 1.00 87.69 101 CYS A CA 1
ATOM 754 C C . CYS A 1 101 ? -2.958 16.879 14.409 1.00 87.69 101 CYS A C 1
ATOM 756 O O . CYS A 1 101 ? -3.046 15.696 14.089 1.00 87.69 101 CYS A O 1
ATOM 758 N N . SER A 1 102 ? -4.026 17.678 14.451 1.00 87.19 102 SER A N 1
ATOM 759 C CA . SER A 1 102 ? -5.390 17.219 14.160 1.00 87.19 102 SER A CA 1
ATOM 760 C C . SER A 1 102 ? -5.497 16.637 12.748 1.00 87.19 102 SER A C 1
ATOM 762 O O . SER A 1 102 ? -6.000 15.527 12.584 1.00 87.19 102 SER A O 1
ATOM 764 N N . ASN A 1 103 ? -4.938 17.324 11.744 1.00 88.62 103 ASN A N 1
ATOM 765 C CA . ASN A 1 103 ? -4.885 16.820 10.368 1.00 88.62 103 ASN A CA 1
ATOM 766 C C . ASN A 1 103 ? -4.126 15.491 10.271 1.00 88.62 103 ASN A C 1
ATOM 768 O O . ASN A 1 103 ? -4.566 14.583 9.568 1.00 88.62 103 ASN A O 1
ATOM 772 N N . ARG A 1 104 ? -3.025 15.332 11.016 1.00 91.75 104 ARG A N 1
ATOM 773 C CA . ARG A 1 104 ? -2.268 14.074 11.063 1.00 91.75 104 ARG A CA 1
ATOM 774 C C . ARG A 1 104 ? -3.065 12.930 11.674 1.00 91.75 104 ARG A C 1
ATOM 776 O O . ARG A 1 104 ? -3.017 11.827 11.139 1.00 91.75 104 ARG A O 1
ATOM 783 N N . LEU A 1 105 ? -3.797 13.166 12.760 1.00 93.19 105 LEU A N 1
ATOM 784 C CA . LEU A 1 105 ? -4.630 12.130 13.376 1.00 93.19 105 LEU A CA 1
ATOM 785 C C . LEU A 1 105 ? -5.781 11.722 12.446 1.00 93.19 105 LEU A C 1
ATOM 787 O O . LEU A 1 105 ? -5.979 10.533 12.210 1.00 93.19 105 LEU A O 1
ATOM 791 N N . ILE A 1 106 ? -6.474 12.685 11.836 1.00 91.44 106 ILE A N 1
ATOM 792 C CA . ILE A 1 106 ? -7.531 12.407 10.850 1.00 91.44 106 ILE A CA 1
ATOM 793 C C . ILE A 1 106 ? -6.975 11.598 9.669 1.00 91.44 106 ILE A C 1
ATOM 795 O O . ILE A 1 106 ? -7.545 10.570 9.305 1.00 91.44 106 ILE A O 1
ATOM 799 N N . ALA A 1 107 ? -5.827 12.008 9.120 1.00 92.25 107 ALA A N 1
ATOM 800 C CA . ALA A 1 107 ? -5.150 11.289 8.045 1.00 92.25 107 ALA A CA 1
ATOM 801 C C . ALA A 1 107 ? -4.813 9.844 8.445 1.00 92.25 107 ALA A C 1
ATOM 803 O O . ALA A 1 107 ? -5.144 8.914 7.714 1.00 92.25 107 ALA A O 1
ATOM 804 N N . ARG A 1 108 ? -4.227 9.622 9.632 1.00 94.75 108 ARG A N 1
ATOM 805 C CA . ARG A 1 108 ? -3.967 8.265 10.151 1.00 94.75 108 ARG A CA 1
ATOM 806 C C . ARG A 1 108 ? -5.243 7.420 10.187 1.00 94.75 108 ARG A C 1
ATOM 808 O O . ARG A 1 108 ? -5.207 6.266 9.768 1.00 94.75 108 ARG A O 1
ATOM 815 N N . ALA A 1 109 ? -6.361 7.988 10.643 1.00 95.12 109 ALA A N 1
ATOM 816 C CA . ALA A 1 109 ? -7.614 7.250 10.799 1.00 95.12 109 ALA A CA 1
ATOM 817 C C . ALA A 1 109 ? -8.189 6.851 9.439 1.00 95.12 109 ALA A C 1
ATOM 819 O O . ALA A 1 109 ? -8.541 5.695 9.228 1.00 95.12 109 ALA A O 1
ATOM 820 N N . ASN A 1 110 ? -8.216 7.788 8.495 1.00 92.12 110 ASN A N 1
ATOM 821 C CA . ASN A 1 110 ? -8.685 7.550 7.134 1.00 92.12 110 ASN A CA 1
ATOM 822 C C . ASN A 1 110 ? -7.849 6.496 6.399 1.00 92.12 110 ASN A C 1
ATOM 824 O O . ASN A 1 110 ? -8.402 5.665 5.673 1.00 92.12 110 ASN A O 1
ATOM 828 N N . VAL A 1 111 ? -6.528 6.505 6.597 1.00 92.69 111 VAL A N 1
ATOM 829 C CA . VAL A 1 111 ? -5.636 5.488 6.031 1.00 92.69 111 VAL A CA 1
ATOM 830 C C . VAL A 1 111 ? -5.918 4.115 6.631 1.00 92.69 111 VAL A C 1
ATOM 832 O O . VAL A 1 111 ? -6.061 3.157 5.873 1.00 92.69 111 VAL A O 1
ATOM 835 N N . ASP A 1 112 ? -6.087 4.017 7.953 1.00 95.75 112 ASP A N 1
ATOM 836 C CA . ASP A 1 112 ? -6.477 2.764 8.612 1.00 95.75 112 ASP A CA 1
ATOM 837 C C . ASP A 1 112 ? -7.842 2.262 8.101 1.00 95.75 112 ASP A C 1
ATOM 839 O O . ASP A 1 112 ? -7.980 1.083 7.771 1.00 95.75 112 ASP A O 1
ATOM 843 N N . TYR A 1 113 ? -8.842 3.144 7.959 1.00 94.12 113 TYR A N 1
ATOM 844 C CA . TYR A 1 113 ? -10.162 2.781 7.427 1.00 94.12 113 TYR A CA 1
ATOM 845 C C . TYR A 1 113 ? -10.083 2.251 6.002 1.00 94.12 113 TYR A C 1
ATOM 847 O O . TYR A 1 113 ? -10.697 1.233 5.688 1.00 94.12 113 TYR A O 1
ATOM 855 N N . THR A 1 114 ? -9.325 2.922 5.140 1.00 88.38 114 THR A N 1
ATOM 856 C CA . THR A 1 114 ? -9.205 2.548 3.727 1.00 88.38 114 THR A CA 1
ATOM 857 C C . THR A 1 114 ? -8.439 1.235 3.575 1.00 88.38 114 THR A C 1
ATOM 859 O O . THR A 1 114 ? -8.852 0.348 2.821 1.00 88.38 114 THR A O 1
ATOM 862 N N . ALA A 1 115 ? -7.356 1.066 4.339 1.00 87.56 115 ALA A N 1
ATOM 863 C CA . ALA A 1 115 ? -6.580 -0.167 4.359 1.00 87.56 115 ALA A CA 1
ATOM 864 C C . ALA A 1 115 ? -7.424 -1.351 4.856 1.00 87.56 115 ALA A C 1
ATOM 866 O O . ALA A 1 115 ? -7.452 -2.401 4.216 1.00 87.56 115 ALA A O 1
ATOM 867 N N . ALA A 1 116 ? -8.182 -1.173 5.938 1.00 93.44 116 ALA A N 1
ATOM 868 C CA . ALA A 1 116 ? -9.055 -2.210 6.477 1.00 93.44 116 ALA A CA 1
ATOM 869 C C . ALA A 1 116 ? -10.239 -2.532 5.556 1.00 93.44 116 ALA A C 1
ATOM 871 O O . ALA A 1 116 ? -10.557 -3.703 5.360 1.00 93.44 116 ALA A O 1
ATOM 872 N N . ALA A 1 117 ? -10.853 -1.525 4.930 1.00 89.19 117 ALA A N 1
ATOM 873 C CA . ALA A 1 117 ? -11.910 -1.736 3.940 1.00 89.19 117 ALA A CA 1
ATOM 874 C C . ALA A 1 117 ? -11.401 -2.574 2.758 1.00 89.19 117 ALA A C 1
ATOM 876 O O . ALA A 1 117 ? -12.082 -3.499 2.317 1.00 89.19 117 ALA A O 1
ATOM 877 N N . SER A 1 118 ? -10.170 -2.320 2.307 1.00 84.38 118 SER A N 1
ATOM 878 C CA . SER A 1 118 ? -9.524 -3.123 1.262 1.00 84.38 118 SER A CA 1
ATOM 879 C C . SER A 1 118 ? -9.342 -4.586 1.693 1.00 84.38 118 SER A C 1
ATOM 881 O O . SER A 1 118 ? -9.551 -5.490 0.888 1.00 84.38 118 SER A O 1
ATOM 883 N N . GLN A 1 119 ? -9.035 -4.848 2.970 1.00 86.75 119 GLN A N 1
ATOM 884 C CA . GLN A 1 119 ? -8.968 -6.219 3.500 1.00 86.75 119 GLN A CA 1
ATOM 885 C C . GLN A 1 119 ? -10.346 -6.894 3.581 1.00 86.75 119 GLN A C 1
ATOM 887 O O . GLN A 1 119 ? -10.432 -8.108 3.394 1.00 86.75 119 GLN A O 1
ATOM 892 N N . VAL A 1 120 ? -11.426 -6.141 3.824 1.00 89.00 120 VAL A N 1
ATOM 893 C CA . VAL A 1 120 ? -12.802 -6.675 3.774 1.00 89.00 120 VAL A CA 1
ATOM 894 C C . VAL A 1 120 ? -13.177 -7.065 2.351 1.00 89.00 120 VAL A C 1
ATOM 896 O O . VAL A 1 120 ? -13.649 -8.178 2.125 1.00 89.00 120 VAL A O 1
ATOM 899 N N . VAL A 1 121 ? -12.922 -6.177 1.388 1.00 82.75 121 VAL A N 1
ATOM 900 C CA . VAL A 1 121 ? -13.144 -6.435 -0.043 1.00 82.75 121 VAL A CA 1
ATOM 901 C C . VAL A 1 121 ? -12.372 -7.676 -0.496 1.00 82.75 121 VAL A C 1
ATOM 903 O O . VAL A 1 121 ? -12.913 -8.533 -1.190 1.00 82.75 121 VAL A O 1
ATOM 906 N N . ALA A 1 122 ? -11.130 -7.816 -0.038 1.00 78.75 122 ALA A N 1
ATOM 907 C CA . ALA A 1 122 ? -10.281 -8.964 -0.317 1.00 78.75 122 ALA A CA 1
ATOM 908 C C . ALA A 1 122 ? -10.593 -10.224 0.516 1.00 78.75 122 ALA A C 1
ATOM 910 O O . ALA A 1 122 ? -9.902 -11.227 0.366 1.00 78.75 122 ALA A O 1
ATOM 911 N N . GLN A 1 123 ? -11.608 -10.194 1.386 1.00 83.88 123 GLN A N 1
ATOM 912 C CA . GLN A 1 123 ? -12.000 -11.302 2.270 1.00 83.88 123 GLN A CA 1
ATOM 913 C C . GLN A 1 123 ? -10.915 -11.761 3.267 1.00 83.88 123 GLN A C 1
ATOM 915 O O . GLN A 1 123 ? -11.005 -12.854 3.823 1.00 83.88 123 GLN A O 1
ATOM 920 N N . HIS A 1 124 ? -9.917 -10.923 3.550 1.00 85.94 124 HIS A N 1
ATOM 921 C CA . HIS A 1 124 ? -8.915 -11.155 4.599 1.00 85.94 124 HIS A CA 1
ATOM 922 C C . HIS A 1 124 ? -9.325 -10.583 5.961 1.00 85.94 124 HIS A C 1
ATOM 924 O O . HIS A 1 124 ? -8.702 -10.885 6.977 1.00 85.94 124 HIS A O 1
ATOM 930 N N . MET A 1 125 ? -10.369 -9.756 5.995 1.00 93.50 125 MET A N 1
ATOM 931 C CA . MET A 1 125 ? -10.926 -9.177 7.210 1.00 93.50 125 MET A CA 1
ATOM 932 C C . MET A 1 125 ? -12.441 -9.369 7.225 1.00 93.50 125 MET A C 1
ATOM 934 O O . MET A 1 125 ? -13.134 -9.094 6.248 1.00 93.50 125 MET A O 1
ATOM 938 N N . SER A 1 126 ? -12.976 -9.831 8.351 1.00 95.94 126 SER A N 1
ATOM 939 C CA . SER A 1 126 ? -14.423 -9.931 8.543 1.00 95.94 126 SER A CA 1
ATOM 940 C C . SER A 1 126 ? -15.063 -8.547 8.744 1.00 95.94 126 SER A C 1
ATOM 942 O O . SER A 1 126 ? -14.418 -7.639 9.280 1.00 95.94 126 SER A O 1
ATOM 944 N N . PRO A 1 127 ? -16.363 -8.378 8.432 1.00 96.56 127 PRO A N 1
ATOM 945 C CA . PRO A 1 127 ? -17.085 -7.144 8.751 1.00 96.56 127 PRO A CA 1
ATOM 946 C C . PRO A 1 127 ? -17.019 -6.759 10.236 1.00 96.56 127 PRO A C 1
ATOM 948 O O . PRO A 1 127 ? -16.980 -5.578 10.570 1.00 96.56 127 PRO A O 1
ATOM 951 N N . ALA A 1 128 ? -16.969 -7.750 11.134 1.00 97.81 128 ALA A N 1
ATOM 952 C CA . ALA A 1 128 ? -16.854 -7.531 12.574 1.00 97.81 128 ALA A CA 1
ATOM 953 C C . ALA A 1 128 ? -15.483 -6.961 12.971 1.00 97.81 128 ALA A C 1
ATOM 955 O O . ALA A 1 128 ? -15.422 -6.046 13.792 1.00 97.81 128 ALA A O 1
ATOM 956 N N . GLN A 1 129 ? -14.395 -7.445 12.360 1.00 97.81 129 GLN A N 1
ATOM 957 C CA . GLN A 1 129 ? -13.049 -6.890 12.556 1.00 97.81 129 GLN A CA 1
ATOM 958 C C . GLN A 1 129 ? -12.951 -5.456 12.027 1.00 97.81 129 GLN A C 1
ATOM 960 O O . GLN A 1 129 ? -12.475 -4.579 12.745 1.00 97.81 129 GLN A O 1
ATOM 965 N N . TYR A 1 130 ? -13.471 -5.192 10.824 1.00 97.31 130 TYR A N 1
ATOM 966 C CA . TYR A 1 130 ? -13.509 -3.836 10.270 1.00 97.31 130 TYR A CA 1
ATOM 967 C C . TYR A 1 130 ? -14.295 -2.878 11.166 1.00 97.31 130 TYR A C 1
ATOM 969 O O . TYR A 1 130 ? -13.818 -1.796 11.496 1.00 97.31 130 TYR A O 1
ATOM 977 N N . LEU A 1 131 ? -15.483 -3.293 11.617 1.00 97.81 131 LEU A N 1
ATOM 978 C CA . LEU A 1 131 ? -16.309 -2.483 12.506 1.00 97.81 131 LEU A CA 1
ATOM 979 C C . LEU A 1 131 ? -15.626 -2.236 13.859 1.00 97.81 131 LEU A C 1
ATOM 981 O O . LEU A 1 131 ? -15.757 -1.141 14.408 1.00 97.81 131 LEU A O 1
ATOM 985 N N . ALA A 1 132 ? -14.901 -3.223 14.396 1.00 98.25 132 ALA A N 1
ATOM 986 C CA . ALA A 1 132 ? -14.108 -3.055 15.611 1.00 98.25 132 ALA A CA 1
ATOM 987 C C . ALA A 1 132 ? -13.025 -1.988 15.422 1.00 98.25 132 ALA A C 1
ATOM 989 O O . ALA A 1 132 ? -12.943 -1.063 16.229 1.00 98.25 132 ALA A O 1
ATOM 990 N N . LEU A 1 133 ? -12.249 -2.079 14.336 1.00 98.19 133 LEU A N 1
ATOM 991 C CA . LEU A 1 133 ? -11.185 -1.125 14.031 1.00 98.19 133 LEU A CA 1
ATOM 992 C C . LEU A 1 133 ? -11.750 0.279 13.808 1.00 98.19 133 LEU A C 1
ATOM 994 O O . LEU A 1 133 ? -11.263 1.242 14.396 1.00 98.19 133 LEU A O 1
ATOM 998 N N . ALA A 1 134 ? -12.814 0.395 13.010 1.00 97.25 134 ALA A N 1
ATOM 999 C CA . ALA A 1 134 ? -13.454 1.669 12.710 1.00 97.25 134 ALA A CA 1
ATOM 1000 C C . ALA A 1 134 ? -13.912 2.384 13.990 1.00 97.25 134 ALA A C 1
ATOM 1002 O O . ALA A 1 134 ? -13.644 3.572 14.190 1.00 97.25 134 ALA A O 1
ATOM 1003 N N . ARG A 1 135 ? -14.559 1.639 14.897 1.00 97.69 135 ARG A N 1
ATOM 1004 C CA . ARG A 1 135 ? -14.996 2.149 16.203 1.00 97.69 135 ARG A CA 1
ATOM 1005 C C . ARG A 1 135 ? -13.822 2.526 17.096 1.00 97.69 135 ARG A C 1
ATOM 1007 O O . ARG A 1 135 ? -13.901 3.561 17.756 1.00 97.69 135 ARG A O 1
ATOM 1014 N N . ASP A 1 136 ? -12.763 1.720 17.112 1.00 98.06 136 ASP A N 1
ATOM 1015 C CA . ASP A 1 136 ? -11.571 1.996 17.908 1.00 98.06 136 ASP A CA 1
ATOM 1016 C C . ASP A 1 136 ? -10.888 3.300 17.475 1.00 98.06 136 ASP A C 1
ATOM 1018 O O . ASP A 1 136 ? -10.776 4.226 18.283 1.00 98.06 136 ASP A O 1
ATOM 1022 N N . ARG A 1 137 ? -10.522 3.431 16.192 1.00 97.25 137 ARG A N 1
ATOM 1023 C CA . ARG A 1 137 ? -9.852 4.647 15.700 1.00 97.25 137 ARG A CA 1
ATOM 1024 C C . ARG A 1 137 ? -10.734 5.881 15.860 1.00 97.25 137 ARG A C 1
ATOM 1026 O O . ARG A 1 137 ? -10.246 6.912 16.308 1.00 97.25 137 ARG A O 1
ATOM 1033 N N . THR A 1 138 ? -12.044 5.767 15.620 1.00 95.81 138 THR A N 1
ATOM 1034 C CA . THR A 1 138 ? -12.984 6.879 15.850 1.00 95.81 138 THR A CA 1
ATOM 1035 C C . THR A 1 138 ? -13.022 7.291 17.323 1.00 95.81 138 THR A C 1
ATOM 1037 O O . THR A 1 138 ? -13.048 8.479 17.638 1.00 95.81 138 THR A O 1
ATOM 1040 N N . ARG A 1 139 ? -13.050 6.329 18.254 1.00 96.25 139 ARG A N 1
ATOM 1041 C CA . ARG A 1 139 ? -13.052 6.614 19.696 1.00 96.25 139 ARG A CA 1
ATOM 1042 C C . ARG A 1 139 ? -11.757 7.305 20.122 1.00 96.25 139 ARG A C 1
ATOM 1044 O O . ARG A 1 139 ? -11.830 8.296 20.842 1.00 96.25 139 ARG A O 1
ATOM 1051 N N . LYS A 1 140 ? -10.598 6.796 19.694 1.00 96.12 140 LYS A N 1
ATOM 1052 C CA . LYS A 1 140 ? -9.287 7.364 20.047 1.00 96.12 140 LYS A CA 1
ATOM 1053 C C . LYS A 1 140 ? -9.074 8.743 19.419 1.00 96.12 140 LYS A C 1
ATOM 1055 O O . LYS A 1 140 ? -8.589 9.640 20.101 1.00 96.12 140 LYS A O 1
ATOM 1060 N N . LEU A 1 141 ? -9.528 8.943 18.180 1.00 94.44 141 LEU A N 1
ATOM 1061 C CA . LEU A 1 141 ? -9.547 10.254 17.532 1.00 94.44 141 LEU A CA 1
ATOM 1062 C C . LEU A 1 141 ? -10.418 11.252 18.305 1.00 94.44 141 LEU 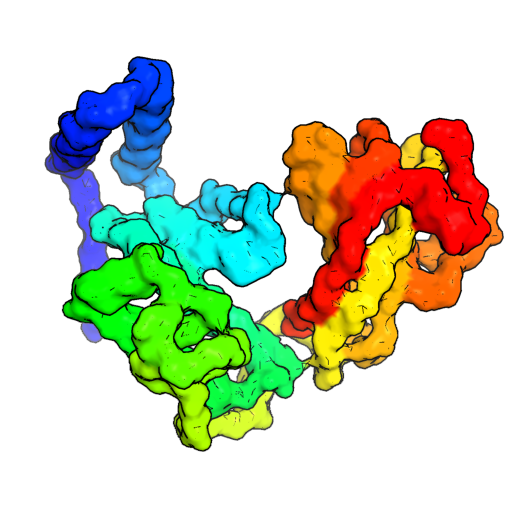A C 1
ATOM 1064 O O . LEU A 1 141 ? -9.922 12.311 18.667 1.00 94.44 141 LEU A O 1
ATOM 1068 N N . ARG A 1 142 ? -11.661 10.890 18.656 1.00 92.69 142 ARG A N 1
ATOM 1069 C CA . ARG A 1 142 ? -12.535 11.759 19.468 1.00 92.69 142 ARG A CA 1
ATOM 1070 C C . ARG A 1 142 ? -11.940 12.087 20.833 1.00 92.69 142 ARG A C 1
ATOM 1072 O O . ARG A 1 142 ? -11.975 13.230 21.260 1.00 92.69 142 ARG A O 1
ATOM 1079 N N . ARG A 1 143 ? -11.317 11.109 21.498 1.00 93.00 143 ARG A N 1
ATOM 1080 C CA . ARG A 1 143 ? -10.598 11.363 22.755 1.00 93.00 143 ARG A CA 1
ATOM 1081 C C . ARG A 1 143 ? -9.479 12.393 22.562 1.00 93.00 143 ARG A C 1
ATOM 1083 O O . ARG A 1 143 ? -9.281 13.221 23.439 1.00 93.00 143 ARG A O 1
ATOM 1090 N N . ALA A 1 144 ? -8.758 12.353 21.443 1.00 91.69 144 ALA A N 1
ATOM 1091 C CA . ALA A 1 144 ? -7.742 13.354 21.129 1.00 91.69 144 ALA A CA 1
ATOM 1092 C C . ALA A 1 144 ? -8.348 14.734 20.809 1.00 91.69 144 ALA A C 1
ATOM 1094 O O . ALA A 1 144 ? -7.753 15.748 21.157 1.00 91.69 144 ALA A O 1
ATOM 1095 N N . GLU A 1 145 ? -9.524 14.791 20.183 1.00 88.62 145 GLU A N 1
ATOM 1096 C CA . GLU A 1 145 ? -10.261 16.045 19.964 1.00 88.62 145 GLU A CA 1
ATOM 1097 C C . GLU A 1 145 ? -10.713 16.680 21.290 1.00 88.62 145 GLU A C 1
ATOM 1099 O O . GLU A 1 145 ? -10.600 17.894 21.457 1.00 88.62 145 GLU A O 1
ATOM 1104 N N . ASP A 1 146 ? -11.160 15.856 22.242 1.00 90.62 146 ASP A N 1
ATOM 1105 C CA . ASP A 1 146 ? -11.683 16.303 23.537 1.00 90.62 146 ASP A CA 1
ATOM 1106 C C . ASP A 1 146 ? -10.582 16.577 24.587 1.00 90.62 146 ASP A C 1
ATOM 1108 O O . ASP A 1 146 ? -10.777 17.390 25.494 1.00 90.62 146 ASP A O 1
ATOM 1112 N N . ASP A 1 147 ? -9.422 15.913 24.495 1.00 89.00 147 ASP A N 1
ATOM 1113 C CA . ASP A 1 147 ? -8.313 16.030 25.450 1.00 89.00 147 ASP A CA 1
ATOM 1114 C C . ASP A 1 147 ? -6.984 16.399 24.775 1.00 89.00 147 ASP A C 1
ATOM 1116 O O . ASP A 1 147 ? -6.295 15.575 24.161 1.00 89.00 147 ASP A O 1
ATOM 1120 N N . ALA A 1 148 ? -6.552 17.639 25.014 1.00 86.56 148 ALA A N 1
ATOM 1121 C CA . ALA A 1 148 ? -5.294 18.176 24.511 1.00 86.56 148 ALA A CA 1
ATOM 1122 C C . ALA A 1 148 ? -4.064 17.353 24.932 1.00 86.56 148 ALA A C 1
ATOM 1124 O O . ALA A 1 148 ? -3.092 17.296 24.179 1.00 86.56 148 ALA A O 1
ATOM 1125 N N . ARG A 1 149 ? -4.072 16.696 26.104 1.00 89.50 149 ARG A N 1
ATOM 1126 C CA . ARG A 1 149 ? -2.943 15.845 26.524 1.00 89.50 149 ARG A CA 1
ATOM 1127 C C . ARG A 1 149 ? -2.851 14.595 25.661 1.00 89.50 149 ARG A C 1
ATOM 1129 O O . ARG A 1 149 ? -1.758 14.258 25.212 1.00 89.50 149 ARG A O 1
ATOM 1136 N N . THR A 1 150 ? -3.986 13.952 25.397 1.00 90.75 150 THR A N 1
ATOM 1137 C CA . THR A 1 150 ? -4.071 12.813 24.479 1.00 90.75 150 THR A CA 1
ATOM 1138 C C . THR A 1 150 ? -3.624 13.211 23.068 1.00 90.75 150 THR A C 1
ATOM 1140 O O . THR A 1 150 ? -2.793 12.515 22.486 1.00 90.75 150 THR A O 1
ATOM 1143 N N . ALA A 1 151 ? -4.082 14.352 22.538 1.00 89.25 151 ALA A N 1
ATOM 1144 C CA . ALA A 1 151 ? -3.629 14.845 21.232 1.00 89.25 151 ALA A CA 1
ATOM 1145 C C . ALA A 1 151 ? -2.113 15.083 21.177 1.00 89.25 151 ALA A C 1
ATOM 1147 O O . ALA A 1 151 ? -1.443 14.612 20.258 1.00 89.25 151 ALA A O 1
ATOM 1148 N N . ILE A 1 152 ? -1.554 15.778 22.176 1.00 89.69 152 ILE A N 1
ATOM 1149 C CA . ILE A 1 152 ? -0.111 16.041 22.259 1.00 89.69 152 ILE A CA 1
ATOM 1150 C C . ILE A 1 152 ? 0.672 14.727 22.309 1.00 89.69 152 ILE A C 1
ATOM 1152 O O . ILE A 1 152 ? 1.673 14.600 21.605 1.00 89.69 152 ILE A O 1
ATOM 1156 N N . ALA A 1 153 ? 0.217 13.748 23.095 1.00 92.25 153 ALA A N 1
ATOM 1157 C CA . ALA A 1 153 ? 0.861 12.442 23.178 1.00 92.25 153 ALA A CA 1
ATOM 1158 C C . ALA A 1 153 ? 0.870 11.736 21.812 1.00 92.25 153 ALA A C 1
ATOM 1160 O O . ALA A 1 153 ? 1.941 11.402 21.315 1.00 92.25 153 ALA A O 1
ATOM 1161 N N . LEU A 1 154 ? -0.286 11.593 21.159 1.00 93.25 154 LEU A N 1
ATOM 1162 C CA . LEU A 1 154 ? -0.394 10.892 19.871 1.00 93.25 154 LEU A CA 1
ATOM 1163 C C . LEU A 1 154 ? 0.354 11.580 18.718 1.00 93.25 154 LEU A C 1
ATOM 1165 O O . LEU A 1 154 ? 0.703 10.931 17.731 1.00 93.25 154 LEU A O 1
ATOM 1169 N N . CYS A 1 155 ? 0.579 12.891 18.811 1.00 90.81 155 CYS A N 1
ATOM 1170 C CA . CYS A 1 155 ? 1.287 13.649 17.783 1.00 90.81 155 CYS A CA 1
ATOM 1171 C C . CYS A 1 155 ? 2.798 13.737 18.010 1.00 90.81 155 CYS A C 1
ATOM 1173 O O . CYS A 1 155 ? 3.540 13.776 17.028 1.00 90.81 155 CYS A O 1
ATOM 1175 N N . ASN A 1 156 ? 3.248 13.771 19.267 1.00 92.62 156 ASN A N 1
ATOM 1176 C CA . ASN A 1 156 ? 4.639 14.085 19.607 1.00 92.62 156 ASN A CA 1
ATOM 1177 C C . ASN A 1 156 ? 5.394 12.930 20.272 1.00 92.62 156 ASN A C 1
ATOM 1179 O O . ASN A 1 156 ? 6.590 13.065 20.519 1.00 92.62 156 ASN A O 1
ATOM 1183 N N . SER A 1 157 ? 4.724 11.826 20.602 1.00 94.94 157 SER A N 1
ATOM 1184 C CA . SER A 1 157 ? 5.362 10.634 21.165 1.00 94.94 157 SER A CA 1
ATOM 1185 C C . SER A 1 157 ? 5.351 9.473 20.165 1.00 94.94 157 SER A C 1
ATOM 1187 O O . SER A 1 157 ? 4.439 9.398 19.337 1.00 94.94 157 SER A O 1
ATOM 1189 N N . PRO A 1 158 ? 6.357 8.581 20.215 1.00 94.69 158 PRO A N 1
ATOM 1190 C CA . PRO A 1 158 ? 6.381 7.372 19.399 1.00 94.69 158 PRO A CA 1
ATOM 1191 C C . PRO A 1 158 ? 5.191 6.442 19.675 1.00 94.69 158 PRO A C 1
ATOM 1193 O O . PRO A 1 158 ? 4.726 6.330 20.810 1.00 94.69 158 PRO A O 1
ATOM 1196 N N . ASP A 1 159 ? 4.735 5.794 18.610 1.00 94.94 159 ASP A N 1
ATOM 1197 C CA . ASP A 1 159 ? 3.731 4.727 18.560 1.00 94.94 159 ASP A CA 1
ATOM 1198 C C . ASP A 1 159 ? 4.257 3.756 17.492 1.00 94.94 159 ASP A C 1
ATOM 1200 O O . ASP A 1 159 ? 4.156 4.022 16.288 1.00 94.94 159 ASP A O 1
ATOM 1204 N N . SER A 1 160 ? 4.994 2.745 17.950 1.00 94.38 160 SER A N 1
ATOM 1205 C CA . SER A 1 160 ? 5.878 1.915 17.127 1.00 94.38 160 SER A CA 1
ATOM 1206 C C . SER A 1 160 ? 5.130 0.870 16.301 1.00 94.38 160 SER A C 1
ATOM 1208 O O . SER A 1 160 ? 5.596 0.512 15.217 1.00 94.38 160 SER A O 1
ATOM 1210 N N . ASP A 1 161 ? 3.984 0.385 16.780 1.00 94.44 161 ASP A N 1
ATOM 1211 C CA . ASP A 1 161 ? 3.141 -0.579 16.063 1.00 94.44 161 ASP A CA 1
ATOM 1212 C C . ASP A 1 161 ? 1.910 0.060 15.395 1.00 94.44 161 ASP A C 1
ATOM 1214 O O . ASP A 1 161 ? 1.267 -0.556 14.540 1.00 94.44 161 ASP A O 1
ATOM 1218 N N . GLY A 1 162 ? 1.651 1.341 15.665 1.00 92.94 162 GLY A N 1
ATOM 1219 C CA . GLY A 1 162 ? 0.651 2.139 14.970 1.00 92.94 162 GLY A CA 1
ATOM 1220 C C . GLY A 1 162 ? -0.773 1.869 15.443 1.00 92.94 162 GLY A C 1
ATOM 1221 O O . GLY A 1 162 ? -1.721 2.097 14.678 1.00 92.94 162 GLY A O 1
ATOM 1222 N N . ASP A 1 163 ? -0.942 1.383 16.669 1.00 95.25 163 ASP A N 1
ATOM 1223 C CA . ASP A 1 163 ? -2.225 0.980 17.227 1.00 95.25 163 ASP A CA 1
ATOM 1224 C C . ASP A 1 163 ? -3.000 2.127 17.913 1.00 95.25 163 ASP A C 1
ATOM 1226 O O . ASP A 1 163 ? -4.120 1.924 18.399 1.00 95.25 163 ASP A O 1
ATOM 1230 N N . TRP A 1 164 ? -2.444 3.346 17.866 1.00 95.56 164 TRP A N 1
ATOM 1231 C CA . TRP A 1 164 ? -2.949 4.568 18.495 1.00 95.56 164 TRP A CA 1
ATOM 1232 C C . TRP A 1 164 ? -2.810 4.609 20.021 1.00 95.56 164 TRP A C 1
ATOM 1234 O O . TRP A 1 164 ? -3.556 5.329 20.696 1.00 95.56 164 TRP A O 1
ATOM 1244 N N . VAL A 1 165 ? -1.841 3.883 20.569 1.00 96.62 165 VAL A N 1
ATOM 1245 C CA . VAL A 1 165 ? -1.358 4.041 21.937 1.00 96.62 165 VAL A CA 1
ATOM 1246 C C . VAL A 1 165 ? 0.142 4.303 21.884 1.00 96.62 165 VAL A C 1
ATOM 1248 O O . VAL A 1 165 ? 0.898 3.628 21.207 1.00 96.62 165 VAL A O 1
ATOM 1251 N N . VAL A 1 166 ? 0.585 5.359 22.564 1.00 96.94 166 VAL A N 1
ATOM 1252 C CA . VAL A 1 166 ? 2.013 5.705 22.580 1.00 96.94 166 VAL A CA 1
ATOM 1253 C C . VAL A 1 166 ? 2.801 4.634 23.329 1.00 96.94 166 VAL A C 1
ATOM 1255 O O . VAL A 1 166 ? 2.326 4.151 24.358 1.00 96.94 166 VAL A O 1
ATOM 1258 N N . ASP A 1 167 ? 4.028 4.350 22.892 1.00 97.56 167 ASP A N 1
ATOM 1259 C CA . ASP A 1 167 ? 4.856 3.245 23.410 1.00 97.56 167 ASP A CA 1
ATOM 1260 C C . ASP A 1 167 ? 4.992 3.263 24.943 1.00 97.56 167 ASP A C 1
ATOM 1262 O O . ASP A 1 167 ? 5.024 2.230 25.603 1.00 97.56 167 ASP A O 1
ATOM 1266 N N . ALA A 1 168 ? 5.045 4.459 25.540 1.00 96.81 168 ALA A N 1
ATOM 1267 C CA . ALA A 1 168 ? 5.163 4.632 26.989 1.00 96.81 168 ALA A CA 1
ATOM 1268 C C . ALA A 1 168 ? 3.917 4.181 27.781 1.00 96.81 168 ALA A C 1
ATOM 1270 O O . ALA A 1 168 ? 4.016 3.910 28.978 1.00 96.81 168 ALA A O 1
ATOM 1271 N N . ASN A 1 169 ? 2.750 4.139 27.135 1.00 96.31 169 ASN A N 1
ATOM 1272 C CA . ASN A 1 169 ? 1.465 3.766 27.728 1.00 96.31 169 ASN A CA 1
ATOM 1273 C C . ASN A 1 169 ? 0.943 2.415 27.219 1.00 96.31 169 ASN A C 1
ATOM 1275 O O . ASN A 1 169 ? -0.058 1.919 27.749 1.00 96.31 169 ASN A O 1
ATOM 1279 N N . ASP A 1 170 ? 1.594 1.845 26.210 1.00 97.81 170 ASP A N 1
ATOM 1280 C CA . ASP A 1 170 ? 1.197 0.597 25.585 1.00 97.81 170 ASP A CA 1
ATOM 1281 C C . ASP A 1 170 ? 1.595 -0.611 26.447 1.00 97.81 170 ASP A C 1
ATOM 1283 O O . ASP A 1 170 ? 2.733 -0.774 26.892 1.00 97.81 170 ASP A O 1
ATOM 1287 N N . ARG A 1 171 ? 0.609 -1.461 26.736 1.00 98.31 171 ARG A N 1
ATOM 1288 C CA . ARG A 1 171 ? 0.778 -2.696 27.508 1.00 98.31 171 ARG A CA 1
ATOM 1289 C C . ARG A 1 171 ? 0.951 -3.927 26.628 1.00 98.31 171 ARG A C 1
ATOM 1291 O O . ARG A 1 171 ? 1.280 -4.987 27.162 1.00 98.31 171 ARG A O 1
ATOM 1298 N N . CYS A 1 172 ? 0.699 -3.807 25.333 1.00 98.06 172 CYS A N 1
ATOM 1299 C CA . CYS A 1 172 ? 0.701 -4.893 24.371 1.00 98.06 172 CYS A CA 1
ATOM 1300 C C . CYS A 1 172 ? 1.475 -4.482 23.102 1.00 98.06 172 CYS A C 1
ATOM 1302 O O . CYS A 1 172 ? 0.884 -4.437 22.023 1.00 98.06 172 CYS A O 1
ATOM 1304 N N . PRO A 1 173 ? 2.803 -4.271 23.214 1.00 96.31 173 PRO A N 1
ATOM 1305 C CA . PRO A 1 173 ? 3.622 -3.844 22.088 1.00 96.31 173 PRO A CA 1
ATOM 1306 C C . PRO A 1 173 ? 3.669 -4.895 20.985 1.00 96.31 173 PRO A C 1
ATOM 1308 O O . PRO A 1 173 ? 3.706 -6.102 21.253 1.00 96.31 173 PRO A O 1
ATOM 1311 N N . ASN A 1 174 ? 3.819 -4.424 19.749 1.00 95.50 174 ASN A N 1
ATOM 1312 C CA . ASN A 1 174 ? 3.793 -5.231 18.526 1.00 95.50 174 ASN A CA 1
ATOM 1313 C C . ASN A 1 174 ? 2.398 -5.788 18.220 1.00 95.50 174 ASN A C 1
ATOM 1315 O O . ASN A 1 174 ? 2.260 -6.901 17.696 1.00 95.50 174 ASN A O 1
ATOM 1319 N N . THR A 1 175 ? 1.359 -5.020 18.536 1.00 95.81 175 THR A N 1
ATOM 1320 C CA . THR A 1 175 ? 0.012 -5.300 18.060 1.00 95.81 175 THR A CA 1
ATOM 1321 C C . THR A 1 175 ? 0.021 -5.368 16.525 1.00 95.81 175 THR A C 1
ATOM 1323 O O . THR A 1 175 ? 0.543 -4.466 15.869 1.00 95.81 175 THR A O 1
ATOM 1326 N N . PRO A 1 176 ? -0.539 -6.426 15.904 1.00 94.56 176 PRO A N 1
ATOM 1327 C CA . PRO A 1 176 ? -0.575 -6.520 14.449 1.00 94.56 176 PRO A CA 1
ATOM 1328 C C . PRO A 1 176 ? -1.312 -5.332 13.817 1.00 94.56 176 PRO A C 1
ATOM 1330 O O . PRO A 1 176 ? -2.351 -4.904 14.325 1.00 94.56 176 PRO A O 1
ATOM 1333 N N . ASP A 1 177 ? -0.819 -4.841 12.677 1.00 92.75 177 ASP A N 1
ATOM 1334 C CA . ASP A 1 177 ? -1.431 -3.708 11.971 1.00 92.75 177 ASP A CA 1
ATOM 1335 C C . ASP A 1 177 ? -2.926 -3.950 11.696 1.00 92.75 177 ASP A C 1
ATOM 1337 O O . ASP A 1 177 ? -3.369 -5.078 11.463 1.00 92.75 177 ASP A O 1
ATOM 1341 N N . LEU A 1 178 ? -3.708 -2.868 11.730 1.00 94.69 178 LEU A N 1
ATOM 1342 C CA . LEU A 1 178 ? -5.171 -2.879 11.574 1.00 94.69 178 LEU A CA 1
ATOM 1343 C C . LEU A 1 178 ? -5.931 -3.723 12.619 1.00 94.69 178 LEU A C 1
ATOM 1345 O O . LEU A 1 178 ? -7.093 -4.082 12.402 1.00 94.69 178 LEU A O 1
ATOM 1349 N N . THR A 1 179 ? -5.319 -4.003 13.772 1.00 96.94 179 THR A N 1
ATOM 1350 C CA . THR A 1 179 ? -6.001 -4.620 14.916 1.00 96.94 179 THR A CA 1
ATOM 1351 C C . THR A 1 179 ? -6.682 -3.558 15.778 1.00 96.94 179 THR A C 1
ATOM 1353 O O . THR A 1 179 ? -6.098 -2.529 16.118 1.00 96.94 179 THR A O 1
ATOM 1356 N N . ALA A 1 180 ? -7.938 -3.812 16.146 1.00 98.06 180 ALA A N 1
ATOM 1357 C CA . ALA A 1 180 ? -8.660 -2.988 17.106 1.00 98.06 180 ALA A CA 1
ATOM 1358 C C . ALA A 1 180 ? -8.162 -3.275 18.528 1.00 98.06 180 ALA A C 1
ATOM 1360 O O . ALA A 1 180 ? -8.149 -4.440 18.945 1.00 98.06 180 ALA A O 1
ATOM 1361 N N . THR A 1 181 ? -7.815 -2.231 19.281 1.00 98.12 181 THR A N 1
ATOM 1362 C CA . THR A 1 181 ? -7.289 -2.369 20.647 1.00 98.12 181 THR A CA 1
ATOM 1363 C C . THR A 1 181 ? -8.116 -1.606 21.683 1.00 98.12 181 THR A C 1
ATOM 1365 O O . THR A 1 181 ? -9.008 -0.814 21.365 1.00 98.12 181 THR A O 1
ATOM 1368 N N . ASP A 1 182 ? -7.892 -1.901 22.961 1.00 97.00 182 ASP A N 1
ATOM 1369 C CA . ASP A 1 182 ? -8.382 -1.077 24.064 1.00 97.00 182 ASP A CA 1
ATOM 1370 C C . ASP A 1 182 ? -7.536 0.209 24.221 1.00 97.00 182 ASP A C 1
ATOM 1372 O O . ASP A 1 182 ? -6.620 0.481 23.445 1.00 97.00 182 ASP A O 1
ATOM 1376 N N . ASP A 1 183 ? -7.848 1.037 25.222 1.00 95.50 183 ASP A N 1
ATOM 1377 C CA . ASP A 1 183 ? -7.115 2.292 25.482 1.00 95.50 183 ASP A CA 1
ATOM 1378 C C . ASP A 1 183 ? -5.685 2.055 26.028 1.00 95.50 183 ASP A C 1
ATOM 1380 O O . ASP A 1 183 ? -4.973 3.013 26.320 1.00 95.50 183 ASP A O 1
ATOM 1384 N N . ARG A 1 184 ? -5.273 0.794 26.219 1.00 96.56 184 ARG A N 1
ATOM 1385 C CA . ARG A 1 184 ? -3.949 0.386 26.719 1.00 96.56 184 ARG A CA 1
ATOM 1386 C C . ARG A 1 184 ? -3.133 -0.361 25.662 1.00 96.56 184 ARG A C 1
ATOM 1388 O O . ARG A 1 184 ? -2.101 -0.919 26.011 1.00 96.56 184 ARG A O 1
ATOM 1395 N N . GLY A 1 185 ? -3.631 -0.410 24.432 1.00 97.06 185 GLY A N 1
ATOM 1396 C CA . GLY A 1 185 ? -2.963 -0.996 23.278 1.00 97.06 185 GLY A CA 1
ATOM 1397 C C . GLY A 1 185 ? -3.180 -2.499 23.112 1.00 97.06 185 GLY A C 1
ATOM 1398 O O . GLY A 1 185 ? -2.596 -3.145 22.256 1.00 97.06 185 GLY A O 1
ATOM 1399 N N . CYS A 1 186 ? -4.064 -3.106 23.910 1.00 98.00 186 CYS A N 1
ATOM 1400 C CA . CYS A 1 186 ? -4.262 -4.552 23.867 1.00 98.00 186 CYS A CA 1
ATOM 1401 C C . CYS A 1 186 ? -5.400 -4.966 22.919 1.00 98.00 186 CYS A C 1
ATOM 1403 O O . CYS A 1 186 ? -6.486 -4.380 22.998 1.00 98.00 186 CYS A O 1
ATOM 1405 N N . PRO A 1 187 ? -5.212 -6.001 22.069 1.00 97.88 187 PRO A N 1
ATOM 1406 C CA . PRO A 1 187 ? -6.241 -6.492 21.153 1.00 97.88 187 PRO A CA 1
ATOM 1407 C C . PRO A 1 187 ? -7.573 -6.800 21.837 1.00 97.88 187 PRO A C 1
ATOM 1409 O O . PRO A 1 187 ? -7.625 -7.446 22.888 1.00 97.88 187 PRO A O 1
ATOM 1412 N N . LEU A 1 188 ? -8.672 -6.371 21.216 1.00 96.19 188 LEU A N 1
ATOM 1413 C CA . LEU A 1 188 ? -10.008 -6.689 21.710 1.00 96.19 188 LEU A CA 1
ATOM 1414 C C . LEU A 1 188 ? -10.272 -8.198 21.612 1.00 96.19 188 LEU A C 1
ATOM 1416 O O . LEU A 1 188 ? -10.142 -8.802 20.551 1.00 96.19 188 LEU A O 1
ATOM 1420 N N . THR A 1 189 ? -10.717 -8.801 22.714 1.00 93.44 189 THR A N 1
ATOM 1421 C CA . THR A 1 189 ? -11.062 -10.233 22.769 1.00 93.44 189 THR A CA 1
ATOM 1422 C C . THR A 1 189 ? -12.457 -10.536 22.228 1.00 93.44 189 THR A C 1
ATOM 1424 O O . THR A 1 189 ? -12.772 -11.684 21.930 1.00 93.44 189 THR A O 1
ATOM 1427 N N . THR A 1 190 ? -13.309 -9.515 22.115 1.00 95.62 190 THR A N 1
ATOM 1428 C CA . THR A 1 190 ? -14.686 -9.635 21.629 1.00 95.62 190 THR A CA 1
ATOM 1429 C C . THR A 1 190 ? -14.921 -8.623 20.518 1.00 95.62 190 THR A C 1
ATOM 1431 O O . THR A 1 190 ? -14.691 -7.427 20.698 1.00 95.62 190 THR A O 1
ATOM 1434 N N . LEU A 1 191 ? -15.400 -9.104 19.372 1.00 95.75 191 LEU A N 1
ATOM 1435 C CA . LEU A 1 191 ? -15.745 -8.265 18.229 1.00 95.75 191 LEU A CA 1
ATOM 1436 C C . LEU A 1 191 ? -17.214 -7.815 18.304 1.00 95.75 191 LEU A C 1
ATOM 1438 O O . LEU A 1 191 ? -18.058 -8.545 18.829 1.00 95.75 191 LEU A O 1
ATOM 1442 N N . PRO A 1 192 ? -17.550 -6.625 17.778 1.00 96.25 192 PRO A N 1
ATOM 1443 C CA . PRO A 1 192 ? -18.927 -6.166 17.720 1.00 96.25 192 PRO A CA 1
ATOM 1444 C C . PRO A 1 192 ? -19.754 -7.028 16.762 1.00 96.25 192 PRO A C 1
ATOM 1446 O O . PRO A 1 192 ? -19.245 -7.549 15.770 1.00 96.25 192 PRO A O 1
ATOM 1449 N N . GLN A 1 193 ? -21.061 -7.110 17.018 1.00 97.06 193 GLN A N 1
ATOM 1450 C CA . GLN A 1 193 ? -21.989 -7.678 16.048 1.00 97.06 193 GLN A CA 1
ATOM 1451 C C . GLN A 1 193 ? -21.953 -6.847 14.759 1.00 97.06 193 GLN A C 1
ATOM 1453 O O . GLN A 1 193 ? -22.129 -5.626 14.789 1.00 97.06 193 GLN A O 1
ATOM 1458 N N . ALA A 1 194 ? -21.738 -7.526 13.639 1.00 95.62 194 ALA A N 1
ATOM 1459 C CA . ALA A 1 194 ? -21.732 -6.950 12.304 1.00 95.62 194 ALA A CA 1
ATOM 1460 C C . ALA A 1 194 ? -22.618 -7.789 11.371 1.00 95.62 194 ALA A C 1
ATOM 1462 O O . ALA A 1 194 ? -22.926 -8.941 11.699 1.00 95.62 194 ALA A O 1
ATOM 1463 N N . PRO A 1 195 ? -23.037 -7.238 10.219 1.00 95.44 195 PRO A N 1
ATOM 1464 C CA . PRO A 1 195 ? -23.738 -8.014 9.2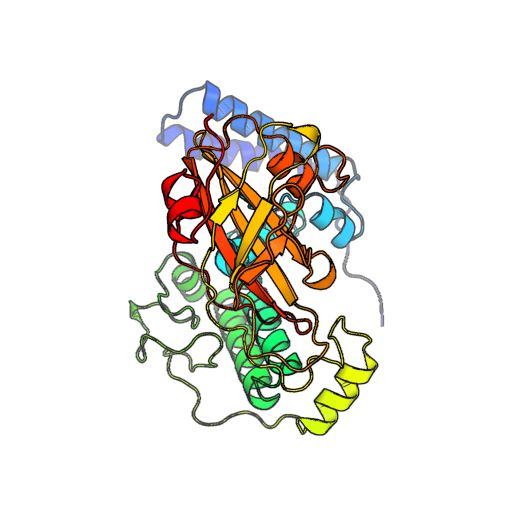06 1.00 95.44 195 PRO A CA 1
ATOM 1465 C C . PRO A 1 195 ? -22.928 -9.248 8.768 1.00 95.44 195 PRO A C 1
ATOM 1467 O O . PRO A 1 195 ? -21.690 -9.199 8.774 1.00 95.44 195 PRO A O 1
ATOM 1470 N N . PRO A 1 196 ? -23.593 -10.345 8.362 1.00 94.19 196 PRO A N 1
ATOM 1471 C CA . PRO A 1 196 ? -22.922 -11.513 7.806 1.00 94.19 196 PRO A CA 1
ATOM 1472 C C . PRO A 1 196 ? -22.013 -11.145 6.630 1.00 94.19 196 PRO A C 1
ATOM 1474 O O . PRO A 1 196 ? -22.373 -10.337 5.774 1.00 94.19 196 PRO A O 1
ATOM 1477 N N . ALA A 1 197 ? -20.846 -11.789 6.542 1.00 89.12 197 ALA A N 1
ATOM 1478 C CA . ALA A 1 197 ? -19.883 -11.532 5.468 1.00 89.12 197 ALA A CA 1
ATOM 1479 C C . ALA A 1 197 ? -20.478 -11.751 4.065 1.00 89.12 197 ALA A C 1
ATOM 1481 O O . ALA A 1 197 ? -20.138 -11.021 3.140 1.00 89.12 197 ALA A O 1
ATOM 1482 N N . ALA A 1 198 ? -21.404 -12.706 3.919 1.00 87.44 198 ALA A N 1
ATOM 1483 C CA . ALA A 1 198 ? -22.100 -12.964 2.660 1.00 87.44 198 ALA A CA 1
ATOM 1484 C C . ALA A 1 198 ? -22.977 -11.781 2.211 1.00 87.44 198 ALA A C 1
ATOM 1486 O O . ALA A 1 198 ? -22.996 -11.447 1.027 1.00 87.44 198 ALA A O 1
ATOM 1487 N N . ASP A 1 199 ? -23.657 -11.120 3.150 1.00 92.00 199 ASP A N 1
ATOM 1488 C CA . ASP A 1 199 ? -24.515 -9.973 2.847 1.00 92.00 199 ASP A CA 1
ATOM 1489 C C . ASP A 1 199 ? -23.673 -8.757 2.458 1.00 92.00 199 ASP A C 1
ATOM 1491 O O . ASP A 1 199 ? -23.977 -8.073 1.482 1.00 92.00 199 ASP A O 1
ATOM 1495 N N . VAL A 1 200 ? -22.567 -8.528 3.175 1.00 89.19 200 VAL A N 1
ATOM 1496 C CA . VAL A 1 200 ? -21.609 -7.466 2.838 1.00 89.19 200 VAL A CA 1
ATOM 1497 C C . VAL A 1 200 ? -20.983 -7.716 1.467 1.00 89.19 200 VAL A C 1
ATOM 1499 O O . VAL A 1 200 ? -20.934 -6.799 0.656 1.00 89.19 200 VAL A O 1
ATOM 1502 N N . ALA A 1 201 ? -20.571 -8.950 1.165 1.00 83.56 201 ALA A N 1
ATOM 1503 C CA . ALA A 1 201 ? -20.027 -9.299 -0.146 1.00 83.56 201 ALA A CA 1
ATOM 1504 C C . ALA A 1 201 ? -21.039 -9.035 -1.273 1.00 83.56 201 ALA A C 1
ATOM 1506 O O . ALA A 1 201 ? -20.694 -8.404 -2.266 1.00 83.56 201 ALA A O 1
ATOM 1507 N N . LYS A 1 202 ? -22.308 -9.423 -1.086 1.00 85.44 202 LYS A N 1
ATOM 1508 C CA . LYS A 1 202 ? -23.378 -9.159 -2.060 1.00 85.44 202 LYS A CA 1
ATOM 1509 C C . LYS A 1 202 ? -23.589 -7.662 -2.309 1.00 85.44 202 LYS A C 1
ATOM 1511 O O . LYS A 1 202 ? -23.880 -7.268 -3.435 1.00 85.44 202 LYS A O 1
ATOM 1516 N N . LEU A 1 203 ? -23.471 -6.835 -1.269 1.00 86.06 203 LEU A N 1
ATOM 1517 C CA . LEU A 1 203 ? -23.545 -5.380 -1.408 1.00 86.06 203 LEU A CA 1
ATOM 1518 C C . LEU A 1 203 ? -22.347 -4.835 -2.193 1.00 86.06 203 LEU A C 1
ATOM 1520 O O . LEU A 1 203 ? -22.550 -4.064 -3.127 1.00 86.06 203 LEU A O 1
ATOM 1524 N N . LEU A 1 204 ? -21.126 -5.260 -1.854 1.00 82.25 204 LEU A N 1
ATOM 1525 C CA . LEU A 1 204 ? -19.898 -4.818 -2.524 1.00 82.25 204 LEU A CA 1
ATOM 1526 C C . LEU A 1 204 ? -19.870 -5.217 -4.007 1.00 82.25 204 LEU A C 1
ATOM 1528 O O . LEU A 1 204 ? -19.499 -4.393 -4.842 1.00 82.25 204 LEU A O 1
ATOM 1532 N N . ASP A 1 205 ? -20.344 -6.420 -4.346 1.00 74.12 205 ASP A N 1
ATOM 1533 C CA . ASP A 1 205 ? -20.500 -6.875 -5.735 1.00 74.12 205 ASP A CA 1
ATOM 1534 C C . ASP A 1 205 ? -21.423 -5.940 -6.542 1.00 74.12 205 ASP A C 1
ATOM 1536 O O . ASP A 1 205 ? -21.219 -5.725 -7.735 1.00 74.12 205 ASP A O 1
ATOM 1540 N N . GLY A 1 206 ? -22.423 -5.339 -5.889 1.00 75.69 206 GLY A N 1
ATOM 1541 C CA . GLY A 1 206 ? -23.340 -4.377 -6.502 1.00 75.69 206 GLY A CA 1
ATOM 1542 C C . GLY A 1 206 ? -22.794 -2.949 -6.625 1.00 75.69 206 GLY A C 1
ATOM 1543 O O . GLY A 1 206 ? -23.416 -2.126 -7.294 1.00 75.69 206 GLY A O 1
ATOM 1544 N N . MET A 1 207 ? -21.657 -2.627 -5.996 1.00 71.50 207 MET A N 1
ATOM 1545 C CA . MET A 1 207 ? -21.119 -1.259 -5.928 1.00 71.50 207 MET A CA 1
ATOM 1546 C C . MET A 1 207 ? -20.203 -0.878 -7.101 1.00 71.50 207 MET A C 1
ATOM 1548 O O . MET A 1 207 ? -19.681 0.234 -7.106 1.00 71.50 207 MET A O 1
ATOM 1552 N N . ASN A 1 208 ? -20.000 -1.756 -8.094 1.00 62.09 208 ASN A N 1
ATOM 1553 C CA . ASN A 1 208 ? -19.045 -1.546 -9.197 1.00 62.09 208 ASN A CA 1
ATOM 1554 C C . ASN A 1 208 ? -17.657 -1.089 -8.704 1.00 62.09 208 ASN A C 1
ATOM 1556 O O . ASN A 1 208 ? -16.979 -0.293 -9.357 1.00 62.09 208 ASN A O 1
ATOM 1560 N N . LEU A 1 209 ? -17.237 -1.569 -7.528 1.00 63.22 209 LEU A N 1
ATOM 1561 C CA . LEU A 1 209 ? -15.874 -1.374 -7.048 1.00 63.22 209 LEU A CA 1
ATOM 1562 C C . LEU A 1 209 ? -14.920 -1.997 -8.074 1.00 63.22 209 LEU A C 1
ATOM 1564 O O . LEU A 1 209 ? -15.221 -3.052 -8.631 1.00 63.22 209 LEU A O 1
ATOM 1568 N N . ALA A 1 210 ? -13.782 -1.348 -8.334 1.00 57.16 210 ALA A N 1
ATOM 1569 C CA . ALA 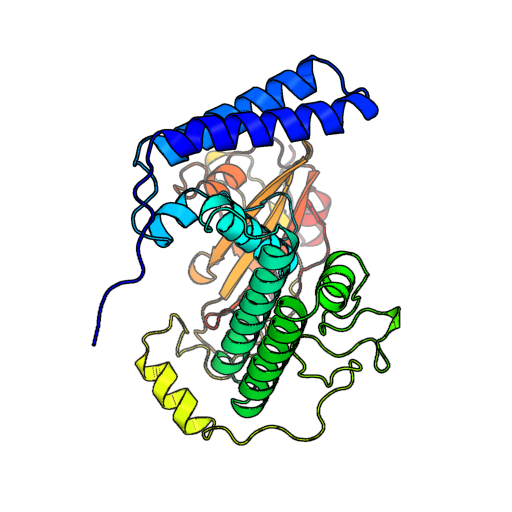A 1 210 ? -12.762 -1.820 -9.274 1.00 57.16 210 ALA A CA 1
ATOM 1570 C C . ALA A 1 210 ? -12.006 -3.041 -8.710 1.00 57.16 210 ALA A C 1
ATOM 1572 O O . ALA A 1 210 ? -10.807 -2.995 -8.455 1.00 57.16 210 ALA A O 1
ATOM 1573 N N . VAL A 1 211 ? -12.744 -4.119 -8.471 1.00 64.75 211 VAL A N 1
ATOM 1574 C CA . VAL A 1 211 ? -12.309 -5.396 -7.923 1.00 64.75 211 VAL A CA 1
ATOM 1575 C C . VAL A 1 211 ? -12.598 -6.413 -9.012 1.00 64.75 211 VAL A C 1
ATOM 1577 O O . VAL A 1 211 ? -13.735 -6.543 -9.464 1.00 64.75 211 VAL A O 1
ATOM 1580 N N . SER A 1 212 ? -11.567 -7.089 -9.505 1.00 67.38 212 SER A N 1
ATOM 1581 C CA . SER A 1 212 ? -11.752 -8.040 -10.600 1.00 67.38 212 SER A CA 1
ATOM 1582 C C . SER A 1 212 ? -12.461 -9.304 -10.093 1.00 67.38 212 SER A C 1
ATOM 1584 O O . SER A 1 212 ? -11.916 -9.977 -9.216 1.00 67.38 212 SER A O 1
ATOM 1586 N N . PRO A 1 213 ? -13.607 -9.722 -10.672 1.00 75.62 213 PRO A N 1
ATOM 1587 C CA . PRO A 1 213 ? -14.255 -10.989 -10.312 1.00 75.62 213 PRO A CA 1
ATOM 1588 C C . PRO A 1 213 ? -13.337 -12.208 -10.490 1.00 75.62 213 PRO A C 1
ATOM 1590 O O . PRO A 1 213 ? -13.474 -13.207 -9.785 1.00 75.62 213 PRO A O 1
ATOM 1593 N N . HIS A 1 214 ? -12.359 -12.112 -11.396 1.00 81.56 214 HIS A N 1
ATOM 1594 C CA . HIS A 1 214 ? -11.344 -13.144 -11.612 1.00 81.56 214 HIS A CA 1
ATOM 1595 C C . HIS A 1 214 ? -10.367 -13.293 -10.440 1.00 81.56 214 HIS A C 1
ATOM 1597 O O . HIS A 1 214 ? -9.675 -14.297 -10.354 1.00 81.56 214 HIS A O 1
ATOM 1603 N N . CYS A 1 215 ? -10.321 -12.333 -9.519 1.00 82.56 215 CYS A N 1
ATOM 1604 C CA . CYS A 1 215 ? -9.484 -12.365 -8.325 1.00 82.56 215 CYS A CA 1
ATOM 1605 C C . CYS A 1 215 ? -10.238 -12.856 -7.076 1.00 82.56 215 CYS A C 1
ATOM 1607 O O . CYS A 1 215 ? -9.788 -12.644 -5.949 1.00 82.56 215 CYS A O 1
ATOM 1609 N N . LYS A 1 216 ? -11.394 -13.513 -7.223 1.00 81.50 216 LYS A N 1
ATOM 1610 C CA . LYS A 1 216 ? -12.123 -14.077 -6.078 1.00 81.50 216 LYS A CA 1
ATOM 1611 C C . LYS A 1 216 ? -11.271 -15.123 -5.345 1.00 81.50 216 LYS A C 1
ATOM 1613 O O . LYS A 1 216 ? -10.811 -16.085 -5.953 1.00 81.50 216 LYS A O 1
ATOM 1618 N N . GLY A 1 217 ? -11.083 -14.940 -4.036 1.00 81.38 217 GLY A N 1
ATOM 1619 C CA . GLY A 1 217 ? -10.230 -15.807 -3.211 1.00 81.38 217 GLY A CA 1
ATOM 1620 C C . GLY A 1 217 ? -8.727 -15.644 -3.471 1.00 81.38 217 GLY A C 1
ATOM 1621 O O . GLY A 1 217 ? -7.939 -16.480 -3.037 1.00 81.38 217 GLY A O 1
ATOM 1622 N N . ALA A 1 218 ? -8.321 -14.596 -4.195 1.00 85.75 218 ALA A N 1
ATOM 1623 C CA . ALA A 1 218 ? -6.919 -14.304 -4.435 1.00 85.75 218 ALA A CA 1
ATOM 1624 C C . ALA A 1 218 ? -6.199 -13.965 -3.125 1.00 85.75 218 ALA A C 1
ATOM 1626 O O . ALA A 1 218 ? -6.617 -13.075 -2.386 1.00 85.75 218 ALA A O 1
ATOM 1627 N N . THR A 1 219 ? -5.089 -14.651 -2.865 1.00 90.31 219 THR A N 1
ATOM 1628 C CA . THR A 1 219 ? -4.221 -14.336 -1.725 1.00 90.31 219 THR A CA 1
ATOM 1629 C C . THR A 1 219 ? -3.357 -13.105 -2.010 1.00 90.31 219 THR A C 1
ATOM 1631 O O . THR A 1 219 ? -3.305 -12.612 -3.139 1.00 90.31 219 THR A O 1
ATOM 1634 N N . VAL A 1 220 ? -2.652 -12.591 -0.999 1.00 87.56 220 VAL A N 1
ATOM 1635 C CA . VAL A 1 220 ? -1.626 -11.557 -1.218 1.00 87.56 220 VAL A CA 1
ATOM 1636 C C . VAL A 1 220 ? -0.564 -12.093 -2.195 1.00 87.56 220 VAL A C 1
ATOM 1638 O O . VAL A 1 220 ? -0.055 -13.193 -1.964 1.00 87.56 220 VAL A O 1
ATOM 1641 N N . PRO A 1 221 ? -0.202 -11.359 -3.268 1.00 93.75 221 PRO A N 1
ATOM 1642 C CA . PRO A 1 221 ? 0.851 -11.785 -4.187 1.00 93.75 221 PRO A CA 1
ATOM 1643 C C . PRO A 1 221 ? 2.150 -12.145 -3.461 1.00 93.75 221 PRO A C 1
ATOM 1645 O O . PRO A 1 221 ? 2.580 -11.427 -2.554 1.00 93.75 221 PRO A O 1
ATOM 1648 N N . GLN A 1 222 ? 2.781 -13.254 -3.854 1.00 94.56 222 GLN A N 1
ATOM 1649 C CA . GLN A 1 222 ? 4.038 -13.683 -3.241 1.00 94.56 222 GLN A CA 1
ATOM 1650 C C . GLN A 1 222 ? 5.157 -12.640 -3.428 1.00 94.56 222 GLN A C 1
ATOM 1652 O O . GLN A 1 222 ? 5.119 -11.815 -4.345 1.00 94.56 222 GLN A O 1
ATOM 1657 N N . ARG A 1 223 ? 6.211 -12.715 -2.604 1.00 94.88 223 ARG A N 1
ATOM 1658 C CA . ARG A 1 223 ? 7.464 -12.007 -2.909 1.00 94.88 223 ARG A CA 1
ATOM 1659 C C . ARG A 1 223 ? 8.018 -12.548 -4.228 1.00 94.88 223 ARG A C 1
ATOM 1661 O O . ARG A 1 223 ? 8.255 -13.748 -4.340 1.00 94.88 223 ARG A O 1
ATOM 1668 N N . ILE A 1 224 ? 8.268 -11.664 -5.188 1.00 94.81 224 ILE A N 1
ATOM 1669 C CA . ILE A 1 224 ? 8.878 -12.009 -6.476 1.00 94.81 224 ILE A CA 1
ATOM 1670 C C . ILE A 1 224 ? 10.329 -11.512 -6.541 1.00 94.81 224 ILE A C 1
ATOM 1672 O O . ILE A 1 224 ? 10.655 -10.477 -5.952 1.00 94.81 224 ILE A O 1
ATOM 1676 N N . PRO A 1 225 ? 11.230 -12.219 -7.243 1.00 92.38 225 PRO A N 1
ATOM 1677 C CA . PRO A 1 225 ? 12.569 -11.711 -7.502 1.00 92.38 225 PRO A CA 1
ATOM 1678 C C . PRO A 1 225 ? 12.521 -10.451 -8.376 1.00 92.38 225 PRO A C 1
ATOM 1680 O O . PRO A 1 225 ? 11.759 -10.377 -9.340 1.00 92.38 225 PRO A O 1
ATOM 1683 N N . ALA A 1 226 ? 13.412 -9.495 -8.090 1.00 87.94 226 ALA A N 1
ATOM 1684 C CA . ALA A 1 226 ? 13.545 -8.246 -8.849 1.00 87.94 226 ALA A CA 1
ATOM 1685 C C . ALA A 1 226 ? 13.878 -8.453 -10.338 1.00 87.94 226 ALA A C 1
ATOM 1687 O O . ALA A 1 226 ? 13.636 -7.568 -11.145 1.00 87.94 226 ALA A O 1
ATOM 1688 N N . GLY A 1 227 ? 14.421 -9.622 -10.695 1.00 87.62 227 GLY A N 1
ATOM 1689 C CA . GLY A 1 227 ? 14.848 -9.946 -12.053 1.00 87.62 227 GLY A CA 1
ATOM 1690 C C . GLY A 1 227 ? 16.082 -9.163 -12.485 1.00 87.62 227 GLY A C 1
ATOM 1691 O O . GLY A 1 227 ? 17.071 -9.150 -11.737 1.00 87.62 227 GLY A O 1
ATOM 1692 N N . ALA A 1 228 ? 16.044 -8.621 -13.705 1.00 85.88 228 ALA A N 1
ATOM 1693 C CA . ALA A 1 228 ? 17.153 -7.917 -14.347 1.00 85.88 228 ALA A CA 1
ATOM 1694 C C . ALA A 1 228 ? 16.678 -6.996 -15.476 1.00 85.88 228 ALA A C 1
ATOM 1696 O O . ALA A 1 228 ? 15.563 -7.111 -15.977 1.00 85.88 228 ALA A O 1
ATOM 1697 N N . PHE A 1 229 ? 17.580 -6.127 -15.920 1.00 84.00 229 PHE A N 1
ATOM 1698 C CA . PHE A 1 229 ? 17.374 -5.254 -17.066 1.00 84.00 229 PHE A CA 1
ATOM 1699 C C . PHE A 1 229 ? 18.281 -5.695 -18.215 1.00 84.00 229 PHE A C 1
ATOM 1701 O O . PHE A 1 229 ? 19.439 -6.056 -17.995 1.00 84.00 229 PHE A O 1
ATOM 1708 N N . TYR A 1 230 ? 17.764 -5.641 -19.438 1.00 77.62 230 TYR A N 1
ATOM 1709 C CA . TYR A 1 230 ? 18.536 -5.806 -20.660 1.00 77.62 230 TYR A CA 1
ATOM 1710 C C . TYR A 1 230 ? 18.347 -4.591 -21.567 1.00 77.62 230 TYR A C 1
ATOM 1712 O O . TYR A 1 230 ? 17.241 -4.101 -21.811 1.00 77.62 230 TYR A O 1
ATOM 1720 N N . TYR A 1 231 ? 19.471 -4.093 -22.063 1.00 77.06 231 TYR A N 1
ATOM 1721 C CA . TYR A 1 231 ? 19.545 -2.847 -22.798 1.00 77.06 231 TYR A CA 1
ATOM 1722 C C . TYR A 1 231 ? 20.067 -3.138 -24.207 1.00 77.06 231 TYR A C 1
ATOM 1724 O O . TYR A 1 231 ? 21.237 -3.499 -24.357 1.00 77.06 231 TYR A O 1
ATOM 1732 N N . PRO A 1 232 ? 19.216 -3.032 -25.241 1.00 71.25 232 PRO A N 1
ATOM 1733 C CA . PRO A 1 232 ? 19.632 -3.276 -26.612 1.00 71.25 232 PRO A CA 1
ATOM 1734 C C . PRO A 1 232 ? 20.572 -2.160 -27.083 1.00 71.25 232 PRO A C 1
ATOM 1736 O O . PRO A 1 232 ? 20.477 -1.013 -26.643 1.00 71.25 232 PRO A O 1
ATOM 1739 N N . SER A 1 233 ? 21.466 -2.488 -28.018 1.00 71.75 233 SER A N 1
ATOM 1740 C CA . SER A 1 233 ? 22.390 -1.521 -28.631 1.00 71.75 233 SER A CA 1
ATOM 1741 C C . SER A 1 233 ? 21.672 -0.435 -29.440 1.00 71.75 233 SER A C 1
ATOM 1743 O O . SER A 1 233 ? 22.185 0.677 -29.574 1.00 71.75 233 SER A O 1
ATOM 1745 N N . ALA A 1 234 ? 20.492 -0.762 -29.961 1.00 77.88 234 ALA A N 1
ATOM 1746 C CA . ALA A 1 234 ? 19.614 0.128 -30.699 1.00 77.88 234 ALA A CA 1
ATOM 1747 C C . ALA A 1 234 ? 18.535 0.676 -29.747 1.00 77.88 234 ALA A C 1
ATOM 1749 O O . ALA A 1 234 ? 17.660 -0.062 -29.290 1.00 77.88 234 ALA A O 1
ATOM 1750 N N . LEU A 1 235 ? 18.640 1.958 -29.385 1.00 75.06 235 LEU A N 1
ATOM 1751 C CA . LEU A 1 235 ? 17.834 2.590 -28.329 1.00 75.06 235 LEU A CA 1
ATOM 1752 C C . LEU A 1 235 ? 16.333 2.620 -28.650 1.00 75.06 235 LEU A C 1
ATOM 1754 O O . LEU A 1 235 ? 15.503 2.572 -27.745 1.00 75.06 235 LEU A O 1
ATOM 1758 N N . GLU A 1 236 ? 15.972 2.645 -29.930 1.00 80.62 236 GLU A N 1
ATOM 1759 C CA . GLU A 1 236 ? 14.596 2.582 -30.418 1.00 80.62 236 GLU A CA 1
ATOM 1760 C C . GLU A 1 236 ? 13.885 1.267 -30.063 1.00 80.62 236 GLU A C 1
ATOM 1762 O O . GLU A 1 236 ? 12.654 1.218 -30.026 1.00 80.62 236 GLU A O 1
ATOM 1767 N N . ARG A 1 237 ? 14.648 0.211 -29.746 1.00 78.81 237 ARG A N 1
ATOM 1768 C CA . ARG A 1 237 ? 14.122 -1.089 -29.296 1.00 78.81 237 ARG A CA 1
ATOM 1769 C C . ARG A 1 237 ? 13.673 -1.083 -27.832 1.00 78.81 237 ARG A C 1
ATOM 1771 O O . ARG A 1 237 ? 13.041 -2.045 -27.400 1.00 78.81 237 ARG A O 1
ATOM 1778 N N . GLY A 1 238 ? 13.942 0.003 -27.102 1.00 83.38 238 GLY A N 1
ATOM 1779 C CA . GLY A 1 238 ? 13.471 0.223 -25.738 1.00 83.38 238 GLY A CA 1
ATOM 1780 C C . GLY A 1 238 ? 14.368 -0.372 -24.659 1.00 83.38 238 GLY A C 1
ATOM 1781 O O . GLY A 1 238 ? 15.597 -0.404 -24.775 1.00 83.38 238 GLY A O 1
ATOM 1782 N N . THR A 1 239 ? 13.748 -0.778 -23.558 1.00 83.38 239 THR A N 1
ATOM 1783 C CA . THR A 1 239 ? 14.411 -1.402 -22.410 1.00 83.38 239 THR A CA 1
ATOM 1784 C C . THR A 1 239 ? 13.682 -2.688 -22.083 1.00 83.38 239 THR A C 1
ATOM 1786 O O . THR A 1 239 ? 12.485 -2.658 -21.853 1.00 83.38 239 THR A O 1
ATOM 1789 N N . TYR A 1 240 ? 14.392 -3.805 -21.992 1.00 83.75 240 TYR A N 1
ATOM 1790 C CA . TYR A 1 240 ? 13.807 -5.071 -21.573 1.00 83.75 240 TYR A CA 1
ATOM 1791 C C . TYR A 1 240 ? 13.935 -5.215 -20.065 1.00 83.75 240 TYR A C 1
ATOM 1793 O O . TYR A 1 240 ? 15.023 -5.058 -19.514 1.00 83.75 240 TYR A O 1
ATOM 1801 N N . ILE A 1 241 ? 12.829 -5.515 -19.399 1.00 87.75 241 ILE A N 1
ATOM 1802 C CA . ILE A 1 241 ? 12.775 -5.620 -17.943 1.00 87.75 241 ILE A CA 1
ATOM 1803 C C . ILE A 1 241 ? 12.210 -6.982 -17.600 1.00 87.75 241 ILE A C 1
ATOM 1805 O O . ILE A 1 241 ? 11.097 -7.299 -18.007 1.00 87.75 241 ILE A O 1
ATOM 1809 N N . LEU A 1 242 ? 12.972 -7.765 -16.850 1.00 87.75 242 LEU A N 1
ATOM 1810 C CA . LEU A 1 242 ? 12.553 -9.045 -16.305 1.00 87.75 242 LEU A CA 1
ATOM 1811 C C . LEU A 1 242 ? 12.175 -8.866 -14.841 1.00 87.75 242 LEU A C 1
ATOM 1813 O O . LEU A 1 242 ? 12.910 -8.230 -14.091 1.00 87.75 242 LEU A O 1
ATOM 1817 N N . ALA A 1 243 ? 11.083 -9.495 -14.430 1.00 91.69 243 ALA A N 1
ATOM 1818 C CA . ALA A 1 243 ? 10.695 -9.656 -13.033 1.00 91.69 243 ALA A CA 1
ATOM 1819 C C . ALA A 1 243 ? 10.187 -11.081 -12.808 1.00 91.69 243 ALA A C 1
ATOM 1821 O O . ALA A 1 243 ? 9.786 -11.752 -13.758 1.00 91.69 243 ALA A O 1
ATOM 1822 N N . GLY A 1 244 ? 10.219 -11.563 -11.568 1.00 93.12 244 GLY A N 1
ATOM 1823 C CA . GLY A 1 244 ? 9.624 -12.860 -11.256 1.00 93.12 244 GLY A CA 1
ATOM 1824 C C . GLY A 1 244 ? 8.127 -12.878 -11.547 1.00 93.12 244 GLY A C 1
ATOM 1825 O O . GLY A 1 244 ? 7.427 -11.913 -11.247 1.00 93.12 244 GLY A O 1
ATOM 1826 N N . ALA A 1 245 ? 7.631 -13.966 -12.121 1.00 93.88 245 ALA A N 1
ATOM 1827 C CA . ALA A 1 245 ? 6.209 -14.163 -12.346 1.00 93.88 245 ALA A CA 1
ATOM 1828 C C . ALA A 1 245 ? 5.475 -14.365 -11.010 1.00 93.88 245 ALA A C 1
ATOM 1830 O O . ALA A 1 245 ? 6.027 -14.896 -10.042 1.00 93.88 245 ALA A O 1
ATOM 1831 N N . VAL A 1 246 ? 4.222 -13.915 -10.951 1.00 95.81 246 VAL A N 1
ATOM 1832 C CA . VAL A 1 246 ? 3.335 -14.210 -9.82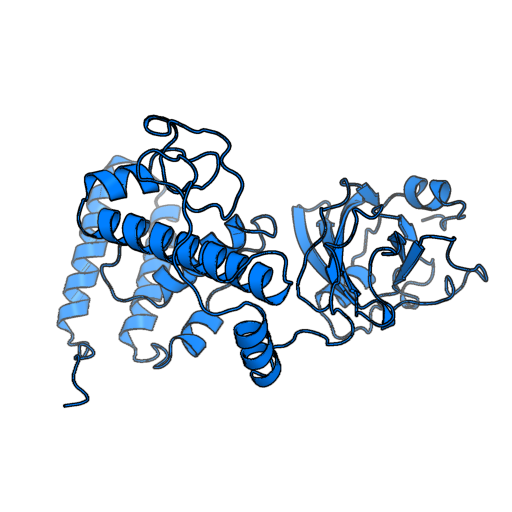5 1.00 95.81 246 VAL A CA 1
ATOM 1833 C C . VAL A 1 246 ? 2.580 -15.493 -10.147 1.00 95.81 246 VAL A C 1
ATOM 1835 O O . VAL A 1 246 ? 2.050 -15.642 -11.242 1.00 95.81 246 VAL A O 1
ATOM 1838 N N . GLU A 1 247 ? 2.530 -16.412 -9.188 1.00 93.69 247 GLU A N 1
ATOM 1839 C CA . GLU A 1 247 ? 2.039 -17.781 -9.393 1.00 93.69 247 GLU A CA 1
ATOM 1840 C C . GLU A 1 247 ? 0.911 -18.136 -8.413 1.00 93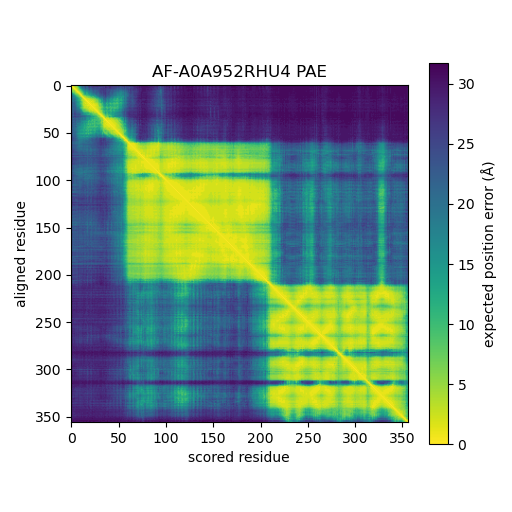.69 247 GLU A C 1
ATOM 1842 O O . GLU A 1 247 ? 0.098 -19.010 -8.691 1.00 93.69 247 GLU A O 1
ATOM 1847 N N . ASN A 1 248 ? 0.802 -17.430 -7.281 1.00 94.38 248 ASN A N 1
ATOM 1848 C CA . ASN A 1 248 ? -0.184 -17.690 -6.232 1.00 94.38 248 ASN A CA 1
ATOM 1849 C C . ASN A 1 248 ? -1.530 -16.970 -6.438 1.00 94.38 248 ASN A C 1
ATOM 1851 O O . ASN A 1 248 ? -2.188 -16.592 -5.463 1.00 94.38 248 ASN A O 1
ATOM 1855 N N . GLN A 1 249 ? -1.930 -16.743 -7.693 1.00 94.31 249 GLN A N 1
ATOM 1856 C CA . GLN A 1 249 ? -3.117 -15.956 -8.040 1.00 94.31 249 GLN A CA 1
ATOM 1857 C C . GLN A 1 249 ? -4.093 -16.768 -8.899 1.00 94.31 249 GLN A C 1
ATOM 1859 O O . GLN A 1 249 ? -3.652 -17.572 -9.724 1.00 94.31 249 GLN A O 1
ATOM 1864 N N . PRO A 1 250 ? -5.417 -16.583 -8.725 1.00 92.38 250 PRO A N 1
ATOM 1865 C CA . PRO A 1 250 ? -6.402 -17.297 -9.523 1.00 92.38 250 PRO A CA 1
ATOM 1866 C C . PRO A 1 250 ? -6.236 -17.025 -11.029 1.00 92.38 250 PRO A C 1
ATOM 1868 O O . PRO A 1 250 ? -5.866 -15.910 -11.415 1.00 92.38 250 PRO A O 1
ATOM 1871 N N . PRO A 1 251 ? -6.551 -17.999 -11.902 1.00 90.69 251 PRO A N 1
ATOM 1872 C CA . PRO A 1 251 ? -6.462 -17.810 -13.345 1.00 90.69 251 PRO A CA 1
ATOM 1873 C C . PRO A 1 251 ? -7.281 -16.605 -13.830 1.00 90.69 251 PRO A C 1
ATOM 1875 O O . PRO A 1 251 ? -8.470 -16.486 -13.538 1.00 90.69 251 PRO A O 1
ATOM 1878 N N . GLY A 1 252 ? -6.643 -15.718 -14.598 1.00 86.31 252 GLY A N 1
ATOM 1879 C CA . GLY A 1 252 ? -7.272 -14.511 -15.145 1.00 86.31 252 GLY A CA 1
ATOM 1880 C C . GLY A 1 252 ? -7.377 -13.335 -14.168 1.00 86.31 252 GLY A C 1
ATOM 1881 O O . GLY A 1 252 ? -7.874 -12.280 -14.558 1.00 86.31 252 GLY A O 1
ATOM 1882 N N . CYS A 1 253 ? -6.916 -13.479 -12.921 1.00 90.88 253 CYS A N 1
ATOM 1883 C CA . CYS A 1 253 ? -6.775 -12.356 -12.003 1.00 90.88 253 CYS A CA 1
ATOM 1884 C C . CYS A 1 253 ? -5.661 -11.419 -12.508 1.00 90.88 253 CYS A C 1
ATOM 1886 O O . CYS A 1 253 ? -4.510 -11.851 -12.545 1.00 90.88 253 CYS A O 1
ATOM 1888 N N . PRO A 1 254 ? -5.964 -10.165 -12.902 1.00 90.88 254 PRO A N 1
ATOM 1889 C CA . PRO A 1 254 ? -4.950 -9.263 -13.438 1.00 90.88 254 PRO A CA 1
ATOM 1890 C C . PRO A 1 254 ? -3.901 -8.912 -12.383 1.00 90.88 254 PRO A C 1
ATOM 1892 O O . PRO A 1 254 ? -4.249 -8.626 -11.232 1.00 90.88 254 PRO A O 1
ATOM 1895 N N . ILE A 1 255 ? -2.633 -8.891 -12.796 1.00 94.25 255 ILE A N 1
ATOM 1896 C CA . ILE A 1 255 ? -1.489 -8.559 -11.942 1.00 94.25 255 ILE A CA 1
ATOM 1897 C C . ILE A 1 255 ? -0.760 -7.318 -12.455 1.00 94.25 255 ILE A C 1
ATOM 1899 O O . ILE A 1 255 ? -0.278 -7.273 -13.584 1.00 94.25 255 ILE A O 1
ATOM 1903 N N . TRP A 1 256 ? -0.612 -6.323 -11.588 1.00 94.31 256 TRP A N 1
ATOM 1904 C CA . TRP A 1 256 ? 0.227 -5.153 -11.801 1.00 94.31 256 TRP A CA 1
ATOM 1905 C C . TRP A 1 256 ? 1.585 -5.357 -11.136 1.00 94.31 256 TRP A C 1
ATOM 1907 O O . TRP A 1 256 ? 1.673 -5.711 -9.964 1.00 94.31 256 TRP A O 1
ATOM 1917 N N . TYR A 1 257 ? 2.646 -5.080 -11.875 1.00 95.50 257 TYR A N 1
ATOM 1918 C CA . TYR A 1 257 ? 4.030 -5.084 -11.437 1.00 95.50 257 TYR A CA 1
ATOM 1919 C C . TYR A 1 257 ? 4.474 -3.649 -11.208 1.00 95.50 257 TYR A C 1
ATOM 1921 O O . TYR A 1 257 ? 4.557 -2.862 -12.151 1.00 95.50 257 TYR A O 1
ATOM 1929 N N . GLU A 1 258 ? 4.749 -3.311 -9.955 1.00 94.25 258 GLU A N 1
ATOM 1930 C CA . GLU A 1 258 ? 5.198 -1.986 -9.550 1.00 94.25 258 GLU A CA 1
ATOM 1931 C C . GLU A 1 258 ? 6.705 -1.997 -9.348 1.00 94.25 258 GLU A C 1
ATOM 1933 O O . GLU A 1 258 ? 7.217 -2.711 -8.485 1.00 94.25 258 GLU A O 1
ATOM 1938 N N . PHE A 1 259 ? 7.402 -1.179 -10.125 1.00 92.50 259 PHE A N 1
ATOM 1939 C CA . PHE A 1 259 ? 8.828 -0.936 -10.011 1.00 92.50 259 PHE A CA 1
ATOM 1940 C C . PHE A 1 259 ? 9.061 0.383 -9.285 1.00 92.50 259 PHE A C 1
ATOM 1942 O O . PHE A 1 259 ? 8.478 1.405 -9.646 1.00 92.50 259 PHE A O 1
ATOM 1949 N N . ASP A 1 260 ? 9.922 0.342 -8.278 1.00 90.62 260 ASP A N 1
ATOM 1950 C CA . ASP A 1 260 ? 10.431 1.503 -7.551 1.00 90.62 260 ASP A CA 1
ATOM 1951 C C . ASP A 1 260 ? 11.874 1.724 -8.001 1.00 90.62 260 ASP A C 1
ATOM 1953 O O . ASP A 1 260 ? 12.685 0.797 -7.913 1.00 90.62 260 ASP A O 1
ATOM 1957 N N . LEU A 1 261 ? 12.153 2.898 -8.567 1.00 88.50 261 LEU A N 1
ATOM 1958 C CA . LEU A 1 261 ? 13.379 3.199 -9.300 1.00 88.50 261 LEU A CA 1
ATOM 1959 C C . LEU A 1 261 ? 14.061 4.428 -8.704 1.00 88.50 261 LEU A C 1
ATOM 1961 O O . LEU A 1 261 ? 13.417 5.448 -8.466 1.00 88.50 261 LEU A O 1
ATOM 1965 N N . GLU A 1 262 ? 15.372 4.332 -8.524 1.00 88.12 262 GLU A N 1
ATOM 1966 C CA . GLU A 1 262 ? 16.245 5.386 -8.015 1.00 88.12 262 GLU A CA 1
ATOM 1967 C C . GLU A 1 262 ? 17.440 5.542 -8.970 1.00 88.12 262 GLU A C 1
ATOM 1969 O O . GLU A 1 262 ? 18.262 4.635 -9.137 1.00 88.12 262 GLU A O 1
ATOM 1974 N N . GLU A 1 263 ? 17.504 6.689 -9.647 1.00 84.31 263 GLU A N 1
ATOM 1975 C CA . GLU A 1 263 ? 18.625 7.083 -10.504 1.00 84.31 263 GLU A CA 1
ATOM 1976 C C . GLU A 1 263 ? 19.835 7.509 -9.658 1.00 84.31 263 GLU A C 1
ATOM 1978 O O . GLU A 1 263 ? 19.703 7.969 -8.526 1.00 84.31 263 GLU A O 1
ATOM 1983 N N . SER A 1 264 ? 21.037 7.430 -10.233 1.00 81.25 264 SER A N 1
ATOM 1984 C CA . SER A 1 264 ? 22.292 7.799 -9.554 1.00 81.25 264 SER A CA 1
ATOM 1985 C C . SER A 1 264 ? 22.370 9.268 -9.119 1.00 81.25 264 SER A C 1
ATOM 1987 O O . SER A 1 264 ? 23.155 9.614 -8.240 1.00 81.25 264 SER A O 1
ATOM 1989 N N . ASN A 1 265 ? 21.557 10.138 -9.719 1.00 78.81 265 ASN A N 1
ATOM 1990 C CA . ASN A 1 265 ? 21.402 11.545 -9.346 1.00 78.81 265 ASN A CA 1
ATOM 1991 C C . ASN A 1 265 ? 20.423 11.759 -8.169 1.00 78.81 265 ASN A C 1
ATOM 1993 O O . ASN A 1 265 ? 20.137 12.906 -7.832 1.00 78.81 265 ASN A O 1
ATOM 1997 N N . GLY A 1 266 ? 19.893 10.685 -7.572 1.00 77.25 266 GLY A N 1
ATOM 1998 C CA . GLY A 1 266 ? 18.907 10.745 -6.496 1.00 77.25 266 GLY A CA 1
ATOM 1999 C C . GLY A 1 266 ? 17.491 11.070 -6.972 1.00 77.25 266 GLY A C 1
ATOM 2000 O O . GLY A 1 266 ? 16.678 11.535 -6.180 1.00 77.25 266 GLY A O 1
ATOM 2001 N N . PHE A 1 267 ? 17.173 10.885 -8.258 1.00 79.19 267 PHE A N 1
ATOM 2002 C CA . PHE A 1 267 ? 15.807 11.007 -8.762 1.00 79.19 267 PHE A CA 1
ATOM 2003 C C . PHE A 1 267 ? 15.042 9.691 -8.566 1.00 79.19 267 PHE A C 1
ATOM 2005 O O . PHE A 1 267 ? 15.460 8.646 -9.065 1.00 79.19 267 PHE A O 1
ATOM 2012 N N . HIS A 1 268 ? 13.905 9.751 -7.865 1.00 81.81 268 HIS A N 1
ATOM 2013 C CA . HIS A 1 268 ? 13.076 8.588 -7.532 1.00 81.81 268 HIS A CA 1
ATOM 2014 C C . HIS A 1 268 ? 11.748 8.625 -8.285 1.00 81.81 268 HIS A C 1
ATOM 2016 O O . HIS A 1 268 ? 11.060 9.648 -8.294 1.00 81.81 268 HIS A O 1
ATOM 2022 N N . TYR A 1 269 ? 11.357 7.507 -8.892 1.00 79.56 269 TYR A N 1
ATOM 2023 C CA . TYR A 1 269 ? 10.075 7.394 -9.583 1.00 79.56 269 TYR A CA 1
ATOM 2024 C C . TYR A 1 269 ? 9.570 5.953 -9.642 1.00 79.56 269 TYR A C 1
ATOM 2026 O O . TYR A 1 269 ? 10.328 4.991 -9.558 1.00 79.56 269 TYR A O 1
ATOM 2034 N N . GLY A 1 270 ? 8.253 5.814 -9.789 1.00 84.06 270 GLY A N 1
ATOM 2035 C CA . GLY A 1 270 ? 7.589 4.525 -9.934 1.00 84.06 270 GLY A CA 1
ATOM 2036 C C . GLY A 1 270 ? 7.158 4.263 -11.371 1.00 84.06 270 GLY A C 1
ATOM 2037 O O . GLY A 1 270 ? 6.725 5.178 -12.076 1.00 84.06 270 GLY A O 1
ATOM 2038 N N . VAL A 1 271 ? 7.221 3.004 -11.793 1.00 87.94 271 VAL A N 1
ATOM 2039 C CA . VAL A 1 271 ? 6.658 2.551 -13.070 1.00 87.94 271 VAL A CA 1
ATOM 2040 C C . VAL A 1 271 ? 5.820 1.309 -12.830 1.00 87.94 271 VAL A C 1
ATOM 2042 O O . VAL A 1 271 ? 6.208 0.431 -12.068 1.00 87.94 271 VAL A O 1
ATOM 2045 N N . ILE A 1 272 ? 4.659 1.242 -13.473 1.00 87.69 272 ILE A N 1
ATOM 2046 C CA . ILE A 1 272 ? 3.737 0.119 -13.333 1.00 87.69 272 ILE A CA 1
ATOM 2047 C C . ILE A 1 272 ? 3.514 -0.514 -14.702 1.00 87.69 272 ILE A C 1
ATOM 2049 O O . ILE A 1 272 ? 3.341 0.194 -15.700 1.00 87.69 272 ILE A O 1
ATOM 2053 N N . PHE A 1 273 ? 3.505 -1.841 -14.723 1.00 92.44 273 PHE A N 1
ATOM 2054 C CA . PHE A 1 273 ? 3.119 -2.648 -15.872 1.00 92.44 273 PHE A CA 1
ATOM 2055 C C . PHE A 1 273 ? 2.027 -3.624 -15.469 1.00 92.44 273 PHE A C 1
ATOM 2057 O O . PHE A 1 273 ? 2.046 -4.155 -14.367 1.00 92.44 273 PHE A O 1
ATOM 2064 N N . LEU A 1 274 ? 1.085 -3.880 -16.358 1.00 91.00 274 LEU A N 1
ATOM 2065 C CA . LEU A 1 274 ? 0.096 -4.936 -16.206 1.00 91.00 274 LEU A CA 1
ATOM 2066 C C . LEU A 1 274 ? 0.611 -6.204 -16.899 1.00 91.00 274 LEU A C 1
ATOM 2068 O O . LEU A 1 274 ? 1.214 -6.125 -17.964 1.00 91.00 274 LEU A O 1
ATOM 2072 N N . ASP A 1 275 ? 0.378 -7.372 -16.313 1.00 90.75 275 ASP A N 1
ATOM 2073 C CA . ASP A 1 275 ? 0.777 -8.687 -16.833 1.00 90.75 275 ASP A CA 1
ATOM 2074 C C . ASP A 1 275 ? 0.477 -8.902 -18.327 1.00 90.75 275 ASP A C 1
ATOM 2076 O O . ASP A 1 275 ? 1.323 -9.414 -19.059 1.00 90.75 275 ASP A O 1
ATOM 2080 N N . ARG A 1 276 ? -0.671 -8.435 -18.826 1.00 87.69 276 ARG A N 1
ATOM 2081 C CA . ARG A 1 276 ? -1.056 -8.506 -20.247 1.00 87.69 276 ARG A CA 1
ATOM 2082 C C . ARG A 1 276 ? -0.176 -7.669 -21.180 1.00 87.69 276 ARG A C 1
ATOM 2084 O O . ARG A 1 276 ? -0.246 -7.820 -22.395 1.00 87.69 276 ARG A O 1
ATOM 2091 N N . GLU A 1 277 ? 0.605 -6.744 -20.632 1.00 88.44 277 GLU A N 1
ATOM 2092 C CA . GLU A 1 277 ? 1.587 -5.945 -21.373 1.00 88.44 277 GLU A CA 1
ATOM 2093 C C . GLU A 1 277 ? 2.904 -6.695 -21.570 1.00 88.44 277 GLU A C 1
ATOM 2095 O O . GLU A 1 277 ? 3.787 -6.218 -22.295 1.00 88.44 277 GLU A O 1
ATOM 2100 N N . SER A 1 278 ? 3.040 -7.857 -20.928 1.00 87.56 278 SER A N 1
ATOM 2101 C CA . SER A 1 278 ? 4.231 -8.672 -21.041 1.00 87.56 278 SER A CA 1
ATOM 2102 C C . SER A 1 278 ? 4.470 -9.170 -22.460 1.00 87.56 278 SER A C 1
ATOM 2104 O O . SER A 1 278 ? 3.582 -9.227 -23.316 1.00 87.56 278 SER A O 1
ATOM 2106 N N . LYS A 1 279 ? 5.729 -9.492 -22.727 1.00 81.56 279 LYS A N 1
ATOM 2107 C CA . LYS A 1 279 ? 6.177 -10.052 -23.995 1.00 81.56 279 LYS A CA 1
ATOM 2108 C C . LYS A 1 279 ? 6.587 -11.499 -23.763 1.00 81.56 279 LYS A C 1
ATOM 2110 O O . LYS A 1 279 ? 7.329 -11.779 -22.829 1.00 81.56 279 LYS A O 1
ATOM 2115 N N . ALA A 1 280 ? 6.101 -12.386 -24.628 1.00 67.94 280 ALA A N 1
ATOM 2116 C CA . ALA A 1 280 ? 6.430 -13.810 -24.585 1.00 67.94 280 ALA A CA 1
ATOM 2117 C C . ALA A 1 280 ? 7.913 -14.077 -24.896 1.00 67.94 280 ALA A C 1
ATOM 2119 O O . ALA A 1 280 ? 8.496 -15.030 -24.383 1.00 67.94 280 ALA A O 1
ATOM 2120 N N . ASP A 1 281 ? 8.525 -13.193 -25.687 1.00 68.12 281 ASP A N 1
ATOM 2121 C CA . ASP A 1 281 ? 9.897 -13.329 -26.157 1.00 68.12 281 ASP A CA 1
ATOM 2122 C C . ASP A 1 281 ? 10.753 -12.133 -25.732 1.00 68.12 281 ASP A C 1
ATOM 2124 O O . ASP A 1 281 ? 10.299 -10.979 -25.744 1.00 68.12 281 ASP A O 1
ATOM 2128 N N . LEU A 1 282 ? 12.030 -12.402 -25.448 1.00 63.31 282 LEU A N 1
ATOM 2129 C CA . LEU A 1 282 ? 13.081 -11.385 -25.409 1.00 63.31 282 LEU A CA 1
ATOM 2130 C C . LEU A 1 282 ? 13.295 -10.900 -26.841 1.00 63.31 282 LEU A C 1
ATOM 2132 O O . LEU A 1 282 ? 14.065 -11.480 -27.614 1.00 63.31 282 LEU A O 1
ATOM 2136 N N . VAL A 1 283 ? 12.525 -9.874 -27.217 1.00 53.12 283 VAL A N 1
ATOM 2137 C CA . VAL A 1 283 ? 12.563 -9.285 -28.557 1.00 53.12 283 VAL A CA 1
ATOM 2138 C C . VAL A 1 283 ? 14.020 -8.905 -28.875 1.00 53.12 283 VAL A C 1
ATOM 2140 O O . VAL A 1 283 ? 14.766 -8.437 -28.019 1.00 53.12 283 VAL A O 1
ATOM 2143 N N . ASP A 1 284 ? 14.430 -9.217 -30.105 1.00 53.69 284 ASP A N 1
ATOM 2144 C CA . ASP A 1 284 ? 15.774 -9.065 -30.686 1.00 53.69 284 ASP A CA 1
ATOM 2145 C C . ASP A 1 284 ? 16.867 -10.094 -30.330 1.00 53.69 2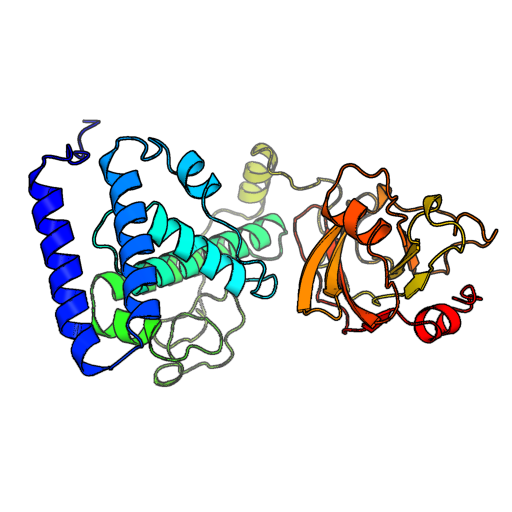84 ASP A C 1
ATOM 2147 O O . ASP A 1 284 ? 17.902 -10.090 -30.998 1.00 53.69 284 ASP A O 1
ATOM 2151 N N . LEU A 1 285 ? 16.661 -11.004 -29.367 1.00 56.00 285 LEU A N 1
ATOM 2152 C CA . LEU A 1 285 ? 17.652 -12.044 -29.010 1.00 56.00 285 LEU A CA 1
ATOM 2153 C C . LEU A 1 285 ? 17.264 -13.474 -29.426 1.00 56.00 285 LEU A C 1
ATOM 2155 O O . LEU A 1 285 ? 18.105 -14.373 -29.371 1.00 56.00 285 LEU A O 1
ATOM 2159 N N . GLY A 1 286 ? 16.005 -13.702 -29.822 1.00 59.16 286 GLY A N 1
ATOM 2160 C CA . GLY A 1 286 ? 15.516 -15.014 -30.270 1.00 59.16 286 GLY A CA 1
ATOM 2161 C C . GLY A 1 286 ? 15.446 -16.075 -29.165 1.00 59.16 286 GLY A C 1
ATOM 2162 O O . GLY A 1 286 ? 15.570 -17.263 -29.454 1.00 59.16 286 GLY A O 1
ATOM 2163 N N . ARG A 1 287 ? 15.296 -15.661 -27.898 1.00 67.75 287 ARG A N 1
ATOM 2164 C CA . ARG A 1 287 ? 15.209 -16.563 -26.740 1.00 67.75 287 ARG A CA 1
ATOM 2165 C C . ARG A 1 287 ? 13.902 -16.352 -25.964 1.00 67.75 287 ARG A C 1
ATOM 2167 O O . ARG A 1 287 ? 13.486 -15.201 -25.808 1.00 67.75 287 ARG A O 1
ATOM 2174 N N . PRO A 1 288 ? 13.288 -17.430 -25.447 1.00 76.69 288 PRO A N 1
ATOM 2175 C CA . PRO A 1 288 ? 12.110 -17.320 -24.596 1.00 76.69 288 PRO A CA 1
ATOM 2176 C C . PRO A 1 288 ? 12.469 -16.682 -23.251 1.00 76.69 288 PRO A C 1
ATOM 2178 O O . PRO A 1 288 ? 13.608 -16.785 -22.780 1.00 76.69 288 PRO A O 1
ATOM 2181 N N . VAL A 1 289 ? 11.484 -16.052 -22.612 1.00 81.00 289 VAL A N 1
ATOM 2182 C CA . VAL A 1 289 ? 11.609 -15.606 -21.219 1.00 81.00 289 VAL A CA 1
ATOM 2183 C C . VAL A 1 289 ? 11.857 -16.833 -20.320 1.00 81.00 289 VAL A C 1
ATOM 2185 O O . VAL A 1 289 ? 11.183 -17.852 -20.498 1.00 81.00 289 VAL A O 1
ATOM 2188 N N . PRO A 1 290 ? 12.821 -16.791 -19.375 1.00 81.44 290 PRO A N 1
ATOM 2189 C CA . PRO A 1 290 ? 13.078 -17.913 -18.480 1.00 81.44 290 PRO A CA 1
ATOM 2190 C C . PRO A 1 290 ? 11.837 -18.314 -17.686 1.00 81.44 290 PRO A C 1
ATOM 2192 O O . PRO A 1 290 ? 11.032 -17.467 -17.297 1.00 81.44 290 PRO A O 1
ATOM 2195 N N . SER A 1 291 ? 11.722 -19.607 -17.384 1.00 84.94 291 SER A N 1
ATOM 2196 C CA . SER A 1 291 ? 10.655 -20.113 -16.519 1.00 84.94 291 SER A CA 1
ATOM 2197 C C . SER A 1 291 ? 10.633 -19.361 -15.185 1.00 84.94 291 SER A C 1
ATOM 2199 O O . SER A 1 291 ? 11.683 -19.136 -14.581 1.00 84.94 291 SER A O 1
ATOM 2201 N N . GLY A 1 292 ? 9.439 -18.985 -14.726 1.00 87.88 292 GLY A N 1
ATOM 2202 C CA . GLY A 1 292 ? 9.250 -18.211 -13.495 1.00 87.88 292 GLY A CA 1
ATOM 2203 C C . GLY A 1 292 ? 9.528 -16.710 -13.635 1.00 87.88 292 GLY A C 1
ATOM 2204 O O . GLY A 1 292 ? 9.512 -16.000 -12.631 1.00 87.88 292 GLY A O 1
ATOM 2205 N N . PHE A 1 293 ? 9.771 -16.201 -14.847 1.00 89.50 293 PHE A N 1
ATOM 2206 C CA . PHE A 1 293 ? 9.926 -14.773 -15.122 1.00 89.50 293 PHE A CA 1
ATOM 2207 C C . PHE A 1 293 ? 8.888 -14.265 -16.122 1.00 89.50 293 PHE A C 1
ATOM 2209 O O . PHE A 1 293 ? 8.339 -15.007 -16.932 1.00 89.50 293 PHE A O 1
ATOM 2216 N N . ILE A 1 294 ? 8.649 -12.960 -16.060 1.00 91.06 294 ILE A N 1
ATOM 2217 C CA . ILE A 1 294 ? 7.857 -12.184 -17.008 1.00 91.06 294 ILE A CA 1
ATOM 2218 C C . ILE A 1 294 ? 8.704 -11.024 -17.528 1.00 91.06 294 ILE A C 1
ATOM 2220 O O . ILE A 1 294 ? 9.606 -10.549 -16.832 1.00 91.06 294 ILE A O 1
ATOM 2224 N N . GLN A 1 295 ? 8.416 -10.563 -18.745 1.00 89.75 295 GLN A N 1
ATOM 2225 C CA . GLN A 1 295 ? 9.158 -9.482 -19.384 1.00 89.75 295 GLN A CA 1
ATOM 2226 C C . GLN A 1 295 ? 8.263 -8.323 -19.808 1.00 89.75 295 GLN A C 1
ATOM 2228 O O . GLN A 1 295 ? 7.263 -8.535 -20.489 1.00 89.75 295 GLN A O 1
ATOM 2233 N N . PHE A 1 296 ? 8.715 -7.096 -19.555 1.00 91.50 296 PHE A N 1
ATOM 2234 C CA . PHE A 1 296 ? 8.161 -5.862 -20.114 1.00 91.50 296 PHE A CA 1
ATOM 2235 C C . PHE A 1 296 ? 9.159 -5.184 -21.061 1.00 91.50 296 PHE A C 1
ATOM 2237 O O . PHE A 1 296 ? 10.368 -5.392 -20.955 1.00 91.50 296 PHE A O 1
ATOM 2244 N N . ASN A 1 297 ? 8.653 -4.384 -22.005 1.00 88.81 297 ASN A N 1
ATOM 2245 C CA . ASN A 1 297 ? 9.482 -3.597 -22.922 1.00 88.81 297 ASN A CA 1
ATOM 2246 C C . ASN A 1 297 ? 8.923 -2.173 -23.093 1.00 88.81 297 ASN A C 1
ATOM 2248 O O . ASN A 1 297 ? 8.225 -1.927 -24.083 1.00 88.81 297 ASN A O 1
ATOM 2252 N N . PRO A 1 298 ? 9.164 -1.255 -22.135 1.00 89.12 298 PRO A N 1
ATOM 2253 C CA . PRO A 1 298 ? 8.893 0.161 -22.342 1.00 89.12 298 PRO A CA 1
ATOM 2254 C C . PRO A 1 298 ? 9.726 0.729 -23.500 1.00 89.12 298 PRO A C 1
ATOM 2256 O O . PRO A 1 298 ? 10.935 0.484 -23.604 1.00 89.12 298 PRO A O 1
ATOM 2259 N N . ARG A 1 299 ? 9.082 1.525 -24.354 1.00 87.75 299 ARG A N 1
ATOM 2260 C CA . ARG A 1 299 ? 9.676 2.140 -25.549 1.00 87.75 299 ARG A CA 1
ATOM 2261 C C . ARG A 1 299 ? 9.816 3.657 -25.413 1.00 87.75 299 ARG A C 1
ATOM 2263 O O . ARG A 1 299 ? 8.998 4.293 -24.753 1.00 87.75 299 ARG A O 1
ATOM 2270 N N . PRO A 1 300 ? 10.783 4.283 -26.115 1.00 86.44 300 PRO A N 1
ATOM 2271 C CA . PRO A 1 300 ? 10.912 5.743 -26.144 1.00 86.44 300 PRO A CA 1
ATOM 2272 C C . PRO A 1 300 ? 9.670 6.475 -26.676 1.00 86.44 300 PRO A C 1
ATOM 2274 O O . PRO A 1 300 ? 9.464 7.654 -26.395 1.00 86.44 300 PRO A O 1
ATOM 2277 N N . THR A 1 301 ? 8.848 5.770 -27.453 1.00 87.50 301 THR A N 1
ATOM 2278 C CA . THR A 1 301 ? 7.584 6.253 -28.017 1.00 87.50 301 THR A CA 1
ATOM 2279 C C . THR A 1 301 ? 6.382 6.049 -27.091 1.00 87.50 301 THR A C 1
ATOM 2281 O O . THR A 1 301 ? 5.269 6.388 -27.486 1.00 87.50 301 THR A O 1
ATOM 2284 N N . ASP A 1 302 ? 6.558 5.458 -25.905 1.00 83.94 302 ASP A N 1
ATOM 2285 C CA . ASP A 1 302 ? 5.451 5.264 -24.971 1.00 83.94 302 ASP A CA 1
ATOM 2286 C C . ASP A 1 302 ? 4.921 6.610 -24.478 1.00 83.94 302 ASP A C 1
ATOM 2288 O O . ASP A 1 302 ? 5.673 7.537 -24.190 1.00 83.94 302 ASP A O 1
ATOM 2292 N N . THR A 1 303 ? 3.601 6.711 -24.346 1.00 81.69 303 THR A N 1
ATOM 2293 C CA . THR A 1 303 ? 2.922 7.940 -23.911 1.00 81.69 303 THR A CA 1
ATOM 2294 C C . THR A 1 303 ? 2.858 8.084 -22.392 1.00 81.69 303 THR A C 1
ATOM 2296 O O . THR A 1 303 ? 2.534 9.157 -21.886 1.00 81.69 303 THR A O 1
ATOM 2299 N N . ARG A 1 304 ? 3.157 7.014 -21.640 1.00 79.81 304 ARG A N 1
ATOM 2300 C CA . ARG A 1 304 ? 3.191 7.024 -20.171 1.00 79.81 304 ARG A CA 1
ATOM 2301 C C . ARG A 1 304 ? 4.529 7.605 -19.702 1.00 79.81 304 ARG A C 1
ATOM 2303 O O . ARG A 1 304 ? 5.542 6.937 -19.906 1.00 79.81 304 ARG A O 1
ATOM 2310 N N . PRO A 1 305 ? 4.560 8.763 -19.009 1.00 75.81 305 PRO A N 1
ATOM 2311 C CA . PRO A 1 305 ? 5.808 9.469 -18.702 1.00 75.81 305 PRO A CA 1
ATOM 2312 C C . PRO A 1 305 ? 6.850 8.617 -17.969 1.00 75.81 305 PRO A C 1
ATOM 2314 O O . PRO A 1 305 ? 8.030 8.670 -18.300 1.00 75.81 305 PRO A O 1
ATOM 2317 N N . GLY A 1 306 ? 6.423 7.782 -17.014 1.00 78.88 306 GLY A N 1
ATOM 2318 C CA . GLY A 1 306 ? 7.328 6.888 -16.284 1.00 78.88 306 GLY A CA 1
ATOM 2319 C C . GLY A 1 306 ? 7.951 5.800 -17.166 1.00 78.88 306 GLY A C 1
ATOM 2320 O O . GLY A 1 306 ? 9.150 5.550 -17.078 1.00 78.88 306 GLY A O 1
ATOM 2321 N N . GLN A 1 307 ? 7.165 5.187 -18.057 1.00 85.62 307 GLN A N 1
ATOM 2322 C CA . GLN A 1 307 ? 7.667 4.169 -18.989 1.00 85.62 307 GLN A CA 1
ATOM 2323 C C . GLN A 1 307 ? 8.545 4.789 -20.072 1.00 85.62 307 GLN A C 1
ATOM 2325 O O . GLN A 1 307 ? 9.621 4.270 -20.357 1.00 85.62 307 GLN A O 1
ATOM 2330 N N . GLN A 1 308 ? 8.135 5.939 -20.608 1.00 84.94 308 GLN A N 1
ATOM 2331 C CA . GLN A 1 308 ? 8.934 6.698 -21.557 1.00 84.94 308 GLN A CA 1
ATOM 2332 C C . GLN A 1 308 ? 10.289 7.070 -20.952 1.00 84.94 308 GLN A C 1
ATOM 2334 O O . GLN A 1 308 ? 11.323 6.837 -21.576 1.00 84.94 308 GLN A O 1
ATOM 2339 N N . ARG A 1 309 ? 10.308 7.595 -19.718 1.00 84.56 309 ARG A N 1
ATOM 2340 C CA . ARG A 1 309 ? 11.546 7.905 -18.991 1.00 84.56 309 ARG A CA 1
ATOM 2341 C C . ARG A 1 309 ? 12.407 6.659 -18.831 1.00 84.56 309 ARG A C 1
ATOM 2343 O O . ARG A 1 309 ? 13.554 6.664 -19.250 1.00 84.56 309 ARG A O 1
ATOM 2350 N N . LEU A 1 310 ? 11.840 5.559 -18.342 1.00 84.69 310 LEU A N 1
ATOM 2351 C CA . LEU A 1 310 ? 12.570 4.298 -18.187 1.00 84.69 310 LEU A CA 1
ATOM 2352 C C . LEU A 1 310 ? 13.158 3.758 -19.507 1.00 84.69 310 LEU A C 1
ATOM 2354 O O . LEU A 1 310 ? 14.199 3.097 -19.517 1.00 84.69 310 LEU A O 1
ATOM 2358 N N . ALA A 1 311 ? 12.510 4.046 -20.635 1.00 83.50 311 ALA A N 1
ATOM 2359 C CA . ALA A 1 311 ? 13.011 3.702 -21.960 1.00 83.50 311 ALA A CA 1
ATOM 2360 C C . ALA A 1 311 ? 14.104 4.662 -22.473 1.00 83.50 311 ALA A C 1
ATOM 2362 O O . ALA A 1 311 ? 14.989 4.231 -23.216 1.00 83.50 311 ALA A O 1
ATOM 2363 N N . THR A 1 312 ? 14.039 5.944 -22.095 1.00 76.81 312 THR A N 1
ATOM 2364 C CA . THR A 1 312 ? 14.852 7.048 -22.647 1.00 76.81 312 THR A CA 1
ATOM 2365 C C . THR A 1 312 ? 16.016 7.496 -21.777 1.00 76.81 312 THR A C 1
ATOM 2367 O O . THR A 1 312 ? 16.965 8.054 -22.326 1.00 76.81 312 THR A O 1
ATOM 2370 N N . THR A 1 313 ? 15.977 7.281 -20.458 1.00 63.59 313 THR A N 1
ATOM 2371 C CA . THR A 1 313 ? 17.039 7.715 -19.546 1.00 63.59 313 THR A CA 1
ATOM 2372 C C . THR A 1 313 ? 18.363 7.085 -19.983 1.00 63.59 313 THR A C 1
ATOM 2374 O O . THR A 1 313 ? 18.588 5.877 -19.870 1.00 63.59 313 THR A O 1
ATOM 2377 N N . ALA A 1 314 ? 19.234 7.932 -20.535 1.00 46.41 314 ALA A N 1
ATOM 2378 C CA . ALA A 1 314 ? 20.618 7.623 -20.848 1.00 46.41 314 ALA A CA 1
ATOM 2379 C C . ALA A 1 314 ? 21.365 7.354 -19.531 1.00 46.41 314 ALA A C 1
ATOM 2381 O O . ALA A 1 314 ? 21.284 8.162 -18.612 1.00 46.41 314 ALA A O 1
ATOM 2382 N N . GLY A 1 315 ? 22.074 6.226 -19.419 1.00 54.38 315 GLY A N 1
ATOM 2383 C CA . GLY A 1 315 ? 22.746 5.838 -18.164 1.00 54.38 315 GLY A CA 1
ATOM 2384 C C . GLY A 1 315 ? 22.053 4.704 -17.407 1.00 54.38 315 GLY A C 1
ATOM 2385 O O . GLY A 1 315 ? 21.890 4.737 -16.197 1.00 54.38 315 GLY A O 1
ATOM 2386 N N . LYS A 1 316 ? 21.692 3.662 -18.151 1.00 59.12 316 LYS A N 1
ATOM 2387 C CA . LYS A 1 316 ? 21.096 2.385 -17.735 1.00 59.12 316 LYS A CA 1
ATOM 2388 C C . LYS A 1 316 ? 21.968 1.524 -16.788 1.00 59.12 316 LYS A C 1
ATOM 2390 O O . LYS A 1 316 ? 21.588 0.413 -16.426 1.00 59.12 316 LYS A O 1
ATOM 2395 N N . VAL A 1 317 ? 23.138 2.021 -16.386 1.00 60.19 317 VAL A N 1
ATOM 2396 C CA . VAL A 1 317 ? 24.079 1.361 -15.471 1.00 60.19 317 VAL A CA 1
ATOM 2397 C C . VAL A 1 317 ? 24.007 2.073 -14.126 1.00 60.19 317 VAL A C 1
ATOM 2399 O O . VAL A 1 317 ? 24.206 3.283 -14.060 1.00 60.19 317 VAL A O 1
ATOM 2402 N N . GLY A 1 318 ? 23.724 1.330 -13.058 1.00 70.12 318 GLY A N 1
ATOM 2403 C CA . GLY A 1 318 ? 23.633 1.901 -11.714 1.00 70.12 318 GLY A CA 1
ATOM 2404 C C . GLY A 1 318 ? 22.228 2.330 -11.279 1.00 70.12 318 GLY A C 1
ATOM 2405 O O . GLY A 1 318 ? 22.102 2.864 -10.181 1.00 70.12 318 GLY A O 1
ATOM 2406 N N . LEU A 1 319 ? 21.178 2.090 -12.081 1.00 85.19 319 LEU A N 1
ATOM 2407 C CA . LEU A 1 319 ? 19.793 2.322 -11.651 1.00 85.19 319 LEU A CA 1
ATOM 2408 C C . LEU A 1 319 ? 19.481 1.361 -10.510 1.00 85.19 319 LEU A C 1
ATOM 2410 O O . LEU A 1 319 ? 19.540 0.142 -10.683 1.00 85.19 319 LEU A O 1
ATOM 2414 N N . ARG A 1 320 ? 19.152 1.890 -9.340 1.00 89.75 320 ARG A N 1
ATOM 2415 C CA . ARG A 1 320 ? 18.747 1.070 -8.210 1.00 89.75 320 ARG A CA 1
ATOM 2416 C C . ARG A 1 320 ? 17.249 0.813 -8.315 1.00 89.75 320 ARG A C 1
ATOM 2418 O O . ARG A 1 320 ? 16.474 1.731 -8.560 1.00 89.75 320 ARG A O 1
ATOM 2425 N N . TYR A 1 321 ? 16.834 -0.441 -8.183 1.00 91.00 321 TYR A N 1
ATOM 2426 C CA . TYR A 1 321 ? 15.443 -0.827 -8.381 1.00 91.00 321 TYR A CA 1
ATOM 2427 C C . TYR A 1 321 ? 14.999 -1.958 -7.463 1.00 91.00 321 TYR A C 1
ATOM 2429 O O . TYR A 1 321 ? 15.797 -2.774 -6.999 1.00 91.00 321 TYR A O 1
ATOM 2437 N N . ARG A 1 322 ? 13.692 -2.028 -7.240 1.00 94.00 322 ARG A N 1
ATOM 2438 C CA . ARG A 1 322 ? 12.996 -3.176 -6.651 1.00 94.00 322 ARG A CA 1
ATOM 2439 C C . ARG A 1 322 ? 11.605 -3.285 -7.261 1.00 94.00 322 ARG A C 1
ATOM 2441 O O . ARG A 1 322 ? 11.103 -2.324 -7.842 1.00 94.00 322 ARG A O 1
ATOM 2448 N N . VAL A 1 323 ? 10.981 -4.445 -7.116 1.00 95.62 323 VAL A N 1
ATOM 2449 C CA . VAL A 1 323 ? 9.656 -4.716 -7.680 1.00 95.62 323 VAL A CA 1
ATOM 2450 C C . VAL A 1 323 ? 8.742 -5.346 -6.637 1.00 95.62 323 VAL A C 1
ATOM 2452 O O . VAL A 1 323 ? 9.197 -6.058 -5.740 1.00 95.62 323 VAL A O 1
ATOM 2455 N N . ARG A 1 324 ? 7.441 -5.100 -6.756 1.00 96.31 324 ARG A N 1
ATOM 2456 C CA . ARG A 1 324 ? 6.392 -5.887 -6.100 1.00 96.31 324 ARG A CA 1
ATOM 2457 C C . ARG A 1 324 ? 5.227 -6.099 -7.054 1.00 96.31 324 ARG A C 1
ATOM 2459 O O . ARG A 1 324 ? 5.121 -5.413 -8.067 1.00 96.31 324 ARG A O 1
ATOM 2466 N N . ALA A 1 325 ? 4.333 -7.007 -6.693 1.00 95.25 325 ALA A N 1
ATOM 2467 C CA . ALA A 1 325 ? 3.102 -7.236 -7.429 1.00 95.25 325 ALA A CA 1
ATOM 2468 C C . ALA A 1 325 ? 1.872 -6.757 -6.652 1.00 95.25 325 ALA A C 1
ATOM 2470 O O . ALA A 1 325 ? 1.838 -6.807 -5.421 1.00 95.25 325 ALA A O 1
ATOM 2471 N N . MET A 1 326 ? 0.850 -6.332 -7.384 1.00 93.00 326 MET A N 1
ATOM 2472 C CA . MET A 1 326 ? -0.485 -6.025 -6.892 1.00 93.00 326 MET A CA 1
ATOM 2473 C C . MET A 1 326 ? -1.505 -6.776 -7.745 1.00 93.00 326 MET A C 1
ATOM 2475 O O . MET A 1 326 ? -1.381 -6.780 -8.964 1.00 93.00 326 MET A O 1
ATOM 2479 N N . ASN A 1 327 ? -2.502 -7.412 -7.138 1.00 91.19 327 ASN A N 1
ATOM 2480 C CA . ASN A 1 327 ? -3.553 -8.098 -7.895 1.00 91.19 327 ASN A CA 1
ATOM 2481 C C . ASN A 1 327 ? -4.782 -7.206 -8.140 1.00 91.19 327 ASN A C 1
ATOM 2483 O O . ASN A 1 327 ? -4.868 -6.084 -7.641 1.00 91.19 327 ASN A O 1
ATOM 2487 N N . GLY A 1 328 ? -5.764 -7.722 -8.882 1.00 83.62 328 GLY A N 1
ATOM 2488 C CA . GLY A 1 328 ? -7.006 -7.014 -9.224 1.00 83.62 328 GLY A CA 1
ATOM 2489 C C . GLY A 1 328 ? -7.968 -6.737 -8.080 1.00 83.62 328 GLY A C 1
ATOM 2490 O O . GLY A 1 328 ? -8.987 -6.104 -8.331 1.00 83.62 328 GLY A O 1
ATOM 2491 N N . ASN A 1 329 ? -7.653 -7.164 -6.856 1.00 80.25 329 ASN A N 1
ATOM 2492 C CA . ASN A 1 329 ? -8.350 -6.732 -5.640 1.00 80.25 329 ASN A CA 1
ATOM 2493 C C . ASN A 1 329 ? -7.600 -5.601 -4.917 1.00 80.25 329 ASN A C 1
ATOM 2495 O O . ASN A 1 329 ? -7.991 -5.209 -3.822 1.00 80.25 329 ASN A O 1
ATOM 2499 N N . GLY A 1 330 ? -6.488 -5.113 -5.477 1.00 78.25 330 GLY A N 1
ATOM 2500 C CA . GLY A 1 330 ? -5.629 -4.114 -4.845 1.00 78.25 330 GLY A CA 1
ATOM 2501 C C . GLY A 1 330 ? -4.716 -4.670 -3.746 1.00 78.25 330 GLY A C 1
ATOM 2502 O O . GLY A 1 330 ? -4.047 -3.891 -3.065 1.00 78.25 330 GLY A O 1
ATOM 2503 N N . LEU A 1 331 ? -4.641 -5.997 -3.563 1.00 80.44 331 LEU A N 1
ATOM 2504 C CA . LEU A 1 331 ? -3.727 -6.611 -2.596 1.00 80.44 331 LEU A CA 1
ATOM 2505 C C . LEU A 1 331 ? -2.291 -6.506 -3.097 1.00 80.44 331 LEU A C 1
ATOM 2507 O O . LEU A 1 331 ? -1.988 -6.949 -4.204 1.00 80.44 331 LEU A O 1
ATOM 2511 N N . ARG A 1 332 ? -1.402 -5.963 -2.264 1.00 88.50 332 ARG A N 1
ATOM 2512 C CA . ARG A 1 332 ? 0.005 -5.711 -2.599 1.00 88.50 332 ARG A CA 1
ATOM 2513 C C . ARG A 1 332 ? 0.910 -6.715 -1.898 1.00 88.50 332 ARG A C 1
ATOM 2515 O O . ARG A 1 332 ? 0.886 -6.822 -0.675 1.00 88.50 332 ARG A O 1
ATOM 2522 N N . GLY A 1 333 ? 1.723 -7.415 -2.679 1.00 88.38 333 GLY A N 1
ATOM 2523 C CA . GLY A 1 333 ? 2.794 -8.261 -2.173 1.00 88.38 333 GLY A CA 1
ATOM 2524 C C . GLY A 1 333 ? 3.942 -7.448 -1.561 1.00 88.38 333 GLY A C 1
ATOM 2525 O O . GLY A 1 333 ? 4.038 -6.230 -1.764 1.00 88.38 333 GLY A O 1
ATOM 2526 N N . PRO A 1 334 ? 4.839 -8.108 -0.813 1.00 90.69 334 PRO A N 1
ATOM 2527 C CA . PRO A 1 334 ? 6.029 -7.462 -0.279 1.00 90.69 334 PRO A CA 1
ATOM 2528 C C . PRO A 1 334 ? 6.972 -7.029 -1.409 1.00 90.69 334 PRO A C 1
ATOM 2530 O O . PRO A 1 334 ? 7.028 -7.644 -2.475 1.00 90.69 334 PRO A O 1
ATOM 2533 N N . TRP A 1 335 ? 7.762 -5.991 -1.141 1.00 93.88 335 TRP A N 1
ATOM 2534 C CA . TRP A 1 335 ? 8.861 -5.593 -2.016 1.00 93.88 335 TRP A CA 1
ATOM 2535 C C . TRP A 1 335 ? 9.921 -6.691 -2.123 1.00 93.88 335 TRP A C 1
ATOM 2537 O O . TRP A 1 335 ? 10.257 -7.339 -1.129 1.00 93.88 335 TRP A O 1
ATOM 2547 N N . SER A 1 336 ? 10.481 -6.855 -3.321 1.00 94.38 336 SER A N 1
ATOM 2548 C CA . SER A 1 336 ? 11.756 -7.537 -3.509 1.00 94.38 336 SER A CA 1
ATOM 2549 C C . SER A 1 336 ? 12.878 -6.785 -2.793 1.00 94.38 336 SER A C 1
ATOM 2551 O O . SER A 1 336 ? 12.749 -5.605 -2.447 1.00 94.38 336 SER A O 1
ATOM 2553 N N . ASP A 1 337 ? 14.023 -7.444 -2.651 1.00 91.12 337 ASP A N 1
ATOM 2554 C CA . ASP A 1 337 ? 15.237 -6.747 -2.247 1.00 91.12 337 ASP A CA 1
ATOM 2555 C C . ASP A 1 337 ? 15.655 -5.748 -3.330 1.00 91.12 337 ASP A C 1
ATOM 2557 O O . ASP A 1 337 ? 15.321 -5.899 -4.514 1.00 91.12 337 ASP A O 1
ATOM 2561 N N . TRP A 1 338 ? 16.371 -4.710 -2.903 1.00 90.75 338 TRP A N 1
ATOM 2562 C CA . TRP A 1 338 ? 16.961 -3.743 -3.815 1.00 90.75 338 TRP A CA 1
ATOM 2563 C C . TRP A 1 338 ? 18.053 -4.403 -4.655 1.00 90.75 338 TRP A C 1
ATOM 2565 O O . TRP A 1 338 ? 18.914 -5.113 -4.135 1.00 90.75 338 TRP A O 1
ATOM 2575 N N . LYS A 1 339 ? 18.045 -4.109 -5.951 1.00 90.06 339 LYS A N 1
ATOM 2576 C CA . LYS A 1 339 ? 19.098 -4.452 -6.902 1.00 90.06 339 LYS A CA 1
ATOM 2577 C C . LYS A 1 339 ? 19.614 -3.207 -7.601 1.00 90.06 339 LYS A C 1
ATOM 2579 O O . LYS A 1 339 ? 18.987 -2.153 -7.566 1.00 90.06 339 LYS A O 1
ATOM 2584 N N . ILE A 1 340 ? 20.759 -3.354 -8.252 1.00 87.69 340 ILE A N 1
ATOM 2585 C CA . ILE A 1 340 ? 21.335 -2.347 -9.136 1.00 87.69 340 ILE A CA 1
ATOM 2586 C C . ILE A 1 340 ? 21.301 -2.913 -10.551 1.00 87.69 340 ILE A C 1
ATOM 2588 O O . ILE A 1 340 ? 21.600 -4.086 -10.756 1.00 87.69 340 ILE A O 1
ATOM 2592 N N . SER A 1 341 ? 20.894 -2.112 -11.532 1.00 84.00 341 SER A N 1
ATOM 2593 C CA . SER A 1 341 ? 20.921 -2.524 -12.927 1.00 84.00 341 SER A CA 1
ATOM 2594 C C . SER A 1 341 ? 22.363 -2.482 -13.416 1.00 84.00 341 SER A C 1
ATOM 2596 O O . SER A 1 341 ? 22.930 -1.422 -13.693 1.00 84.00 341 SER A O 1
ATOM 2598 N N . ASP A 1 342 ? 22.971 -3.652 -13.502 1.00 77.06 342 ASP A N 1
ATOM 2599 C CA . ASP A 1 342 ? 24.320 -3.820 -14.008 1.00 77.06 342 ASP A CA 1
ATOM 2600 C C . ASP A 1 342 ? 24.399 -5.021 -14.954 1.00 77.06 342 ASP A C 1
ATOM 2602 O O . ASP A 1 342 ? 23.448 -5.788 -15.140 1.00 77.06 342 ASP A O 1
ATOM 2606 N N . ARG A 1 343 ? 25.570 -5.186 -15.568 1.00 71.31 343 ARG A N 1
ATOM 2607 C CA . ARG A 1 343 ? 25.821 -6.292 -16.487 1.00 71.31 343 ARG A CA 1
ATOM 2608 C C . ARG A 1 343 ? 25.716 -7.650 -15.793 1.00 71.31 343 ARG A C 1
ATOM 2610 O O . ARG A 1 343 ? 25.227 -8.606 -16.386 1.00 71.31 343 ARG A O 1
ATOM 2617 N N . SER A 1 344 ? 26.145 -7.724 -14.533 1.00 70.44 344 SER A N 1
ATOM 2618 C CA . SER A 1 344 ? 26.142 -8.962 -13.752 1.00 70.44 344 SER A CA 1
ATOM 2619 C C . SER A 1 344 ? 24.724 -9.493 -13.527 1.00 70.44 344 SER A C 1
ATOM 2621 O O . SER A 1 344 ? 24.495 -10.695 -13.618 1.00 70.44 344 SER A O 1
ATOM 2623 N N . SER A 1 345 ? 23.758 -8.592 -13.353 1.00 67.00 345 SER A N 1
ATOM 2624 C CA . SER A 1 345 ? 22.349 -8.894 -13.115 1.00 67.00 345 SER A CA 1
ATOM 2625 C C . SER A 1 345 ? 21.715 -9.641 -14.280 1.00 67.00 345 SER A C 1
ATOM 2627 O O . SER A 1 345 ? 20.927 -10.560 -14.073 1.00 67.00 345 SER A O 1
ATOM 2629 N N . CYS A 1 346 ? 22.067 -9.257 -15.506 1.00 66.06 346 CYS A N 1
ATOM 2630 C CA . CYS A 1 346 ? 21.553 -9.890 -16.714 1.00 66.06 346 CYS A CA 1
ATOM 2631 C C . CYS A 1 346 ? 22.362 -11.162 -17.065 1.00 66.06 346 CYS A C 1
ATOM 2633 O O . CYS A 1 346 ? 21.763 -12.183 -17.403 1.00 66.06 346 CYS A O 1
ATOM 2635 N N . THR A 1 347 ? 23.681 -11.196 -16.834 1.00 69.19 347 THR A N 1
ATOM 2636 C CA . THR A 1 347 ? 24.481 -12.428 -17.000 1.00 69.19 347 THR A CA 1
ATOM 2637 C C . THR A 1 347 ? 24.093 -13.531 -16.012 1.00 69.19 347 THR A C 1
ATOM 2639 O O . THR A 1 347 ? 24.054 -14.700 -16.390 1.00 69.19 347 THR A O 1
ATOM 2642 N N . ALA A 1 348 ? 23.743 -13.183 -14.769 1.00 66.56 348 ALA A N 1
ATOM 2643 C CA . ALA A 1 348 ? 23.303 -14.134 -13.744 1.00 66.56 348 ALA A CA 1
ATOM 2644 C C . ALA A 1 348 ? 22.004 -14.873 -14.112 1.00 66.56 348 ALA A C 1
ATOM 2646 O O . ALA A 1 348 ? 21.742 -15.954 -13.594 1.00 66.56 348 ALA A O 1
ATOM 2647 N N . LEU A 1 349 ? 21.208 -14.314 -15.026 1.00 64.81 349 LEU A N 1
ATOM 2648 C CA . LEU A 1 349 ? 20.019 -14.963 -15.581 1.00 64.81 349 LEU A CA 1
ATOM 2649 C C . LEU A 1 349 ? 20.310 -15.725 -16.891 1.00 64.81 349 LEU A C 1
ATOM 2651 O O . LEU A 1 349 ? 19.386 -16.175 -17.563 1.00 64.81 349 LEU A O 1
ATOM 2655 N N . GLY A 1 350 ? 21.587 -15.889 -17.258 1.00 63.00 350 GLY A N 1
ATOM 2656 C CA . GLY A 1 350 ? 22.021 -16.633 -18.444 1.00 63.00 350 GLY A CA 1
ATOM 2657 C C . GLY A 1 350 ? 22.024 -15.826 -19.746 1.00 63.00 350 GLY A C 1
ATOM 2658 O O . GLY A 1 350 ? 22.049 -16.415 -20.832 1.00 63.00 350 GLY A O 1
ATOM 2659 N N . PHE A 1 351 ? 21.996 -14.491 -19.671 1.00 60.72 351 PHE A N 1
ATOM 2660 C CA . PHE A 1 351 ? 21.951 -13.619 -20.847 1.00 60.72 351 PHE A CA 1
ATOM 2661 C C . PHE A 1 351 ? 23.304 -12.988 -21.179 1.00 60.72 351 PHE A C 1
ATOM 2663 O O . PHE A 1 351 ? 24.082 -12.615 -20.307 1.00 60.72 351 PHE A O 1
ATOM 2670 N N . THR A 1 352 ? 23.574 -12.811 -22.470 1.00 54.12 352 THR A N 1
ATOM 2671 C CA . THR A 1 352 ? 24.721 -12.040 -22.960 1.00 54.12 352 THR A CA 1
ATOM 2672 C C . THR A 1 352 ? 24.287 -10.584 -23.115 1.00 54.12 352 THR A C 1
ATOM 2674 O O . THR A 1 352 ? 23.678 -10.195 -24.109 1.00 54.12 352 THR A O 1
ATOM 2677 N N . CYS A 1 353 ? 24.535 -9.774 -22.090 1.00 57.12 353 CYS A N 1
ATOM 2678 C CA . CYS A 1 353 ? 24.174 -8.357 -22.099 1.00 57.12 353 CYS A CA 1
ATOM 2679 C C . CYS A 1 353 ? 25.147 -7.598 -23.013 1.00 57.12 353 CYS A C 1
ATOM 2681 O O . CYS A 1 353 ? 26.364 -7.797 -22.904 1.00 57.12 353 CYS A O 1
ATOM 2683 N N . GLY A 1 354 ? 24.617 -6.763 -23.914 1.00 49.25 354 GLY A N 1
ATOM 2684 C CA . GLY A 1 354 ? 25.413 -6.036 -24.905 1.00 49.25 354 GLY A CA 1
ATOM 2685 C C . GLY A 1 354 ? 26.492 -5.165 -24.257 1.00 49.25 354 GLY A C 1
ATOM 2686 O O . GLY A 1 354 ? 26.255 -4.554 -23.219 1.00 49.25 354 GLY A O 1
ATOM 2687 N N . ASP A 1 355 ? 27.683 -5.145 -24.858 1.00 38.78 355 ASP A N 1
ATOM 2688 C CA . ASP A 1 355 ? 28.810 -4.302 -24.455 1.00 38.78 355 ASP A CA 1
ATOM 2689 C C . ASP A 1 355 ? 28.506 -2.819 -24.715 1.00 38.78 355 ASP A C 1
ATOM 2691 O O . ASP A 1 355 ? 28.821 -2.332 -25.800 1.00 38.78 355 ASP A O 1
ATOM 2695 N N . ARG A 1 356 ? 27.904 -2.097 -23.763 1.00 43.66 356 ARG A N 1
ATOM 2696 C CA . ARG A 1 356 ? 28.108 -0.645 -23.604 1.00 43.66 356 ARG A CA 1
ATOM 2697 C C . ARG A 1 356 ? 28.042 -0.234 -22.145 1.00 43.66 356 ARG A C 1
ATOM 2699 O O . ARG A 1 356 ? 27.030 -0.568 -21.491 1.00 43.66 356 ARG A O 1
#

Mean predicted aligned error: 16.52 Å

Sequence (356 aa):
MACALVAPRCSCEAENACREVAKRRLEADCERRPSITVLARRIAEEVEHCRHVCKGDAPSDLEACASKVPIRTELPAGKEREIAYQVDIGNYCGAPGVSSCSNRLIARANVDYTAAASQVVAQHMSPAQYLALARDRTRKLRRAEDDARTAIALCNSPDSDGDWVVDANDRCPNTPDLTATDDRGCPLTTLPQAPPAADVAKLLDGMNLAVSPHCKGATVPQRIPAGAFYYPSALERGTYILAGAVENQPPGCPIWYEFDLEESNGFHYGVIFLDRESKADLVDLGRPVPSGFIQFNPRPTDTRPGQQRLATTAGKVGLRYRVRAMNGNGLRGPWSDWKISDRSSCTALGFTCGDR

Radius of gyration: 25.1 Å; Cα contacts (8 Å, |Δi|>4): 531; chains: 1; bounding box: 64×62×58 Å